Protein AF-A0A9W4I1F6-F1 (afdb_monomer_lite)

Organism: Penicillium olsonii (NCBI:txid99116)

Sequence (247 aa):
MKERRLLGFRAVFPTPSFPYSTTTHSAFRRILPIKRDMAHLRSPSKPRVFPSSGWDIIDPCIPIEEESIPTYRPEKFCPVYIGEVFNHRYQVLGKLGYGSTATVWLGRDLFDYTCLVHPPLGISLDQLTQLLPGGVMSSAMVRTTIRNVLAALDFLHTEAHVIRTDLQPNNILLGIKDNSVLSKFEQAEVDMPVPRKTLENRTTYFSRPLSVSYGTPVLCDLGEARLGTNNQKGDIMPDIYRAPEVI

Radius of gyration: 20.55 Å; chains: 1; bounding box: 45×58×56 Å

Foldseek 3Di:
DDDFAKFKAWFWDPDPDDPPDPDDDPDPPDDPPPPDPPPPFDDFADQDDADPDFAAADDPVDQDALSPPPQDDVVGEDFDDQQDDPPVFWHFQFWAHDDPRTTMTITTGRGPDDDPTHRDFAAFQQVVLVVDDVSDDDPVLVVLQVVQVVVVQCCCVPPVQKDDQEDDRRQWTAHAPDCVQVVVSSVCCRVHNFYWYDDPVHIGGDRDHGDDHRHRIDGHDCVVMDHNDPDDDDDTYDPVGDDPVND

InterPro domains:
  IPR000719 Protein kinase domain [PS50011] (1-247)
  IPR011009 Protein kinase-like domain superfamily [SSF56112] (79-247)

Secondary structure (DSSP, 8-state):
-----EEEEEE----S---------------------GGG-PPPPPPPPPPSS-SPBPPTTS--GGGGSTT--GGGS----TT-EETTTEEEEEEEEE-SS-EEEEEEESS----S-BPPEEEEHHHHHHHSGGG---HHHHHHHHHHHHHHHHHHHHTS-EE-----GGGEEEEPS-THHHHHHHHHHHHSPPPEEE-SS-EEEPPPPPPP----EEE--GGG-EE--TT--S--S-GGG--GGG-

Structure (mmCIF, N/CA/C/O backbone):
data_AF-A0A9W4I1F6-F1
#
_entry.id   AF-A0A9W4I1F6-F1
#
loop_
_atom_site.group_PDB
_atom_site.id
_atom_site.type_symbol
_atom_site.label_atom_id
_atom_site.label_alt_id
_atom_site.label_comp_id
_atom_site.label_asym_id
_atom_site.label_entity_id
_atom_site.label_seq_id
_atom_site.pdbx_PDB_ins_code
_atom_site.Cartn_x
_atom_site.Cartn_y
_atom_site.Cartn_z
_atom_site.occupancy
_atom_site.B_iso_or_equiv
_atom_site.auth_seq_id
_atom_site.auth_comp_id
_atom_site.auth_asym_id
_atom_site.auth_atom_id
_atom_site.pdbx_PDB_model_num
ATOM 1 N N . MET A 1 1 ? 13.378 0.746 24.957 1.00 26.45 1 MET A N 1
ATOM 2 C CA . MET A 1 1 ? 12.138 0.464 24.195 1.00 26.45 1 MET A CA 1
ATOM 3 C C . MET A 1 1 ? 12.380 -0.779 23.353 1.00 26.45 1 MET A C 1
ATOM 5 O O . MET A 1 1 ? 13.383 -0.813 22.660 1.00 26.45 1 MET A O 1
ATOM 9 N N . LYS A 1 2 ? 11.568 -1.833 23.498 1.00 27.56 2 LYS A N 1
ATOM 10 C CA . LYS A 1 2 ? 11.796 -3.131 22.833 1.00 27.56 2 LYS A CA 1
ATOM 11 C C . LYS A 1 2 ? 11.178 -3.115 21.430 1.00 27.56 2 LYS A C 1
ATOM 13 O O . LYS A 1 2 ? 9.986 -2.854 21.305 1.00 27.56 2 LYS A O 1
ATOM 18 N N . GLU A 1 3 ? 12.001 -3.388 20.423 1.00 29.59 3 GLU A N 1
ATOM 19 C CA . GLU A 1 3 ? 11.657 -3.458 18.999 1.00 29.59 3 GLU A CA 1
ATOM 20 C C . GLU A 1 3 ? 10.577 -4.530 18.749 1.00 29.59 3 GLU A C 1
ATOM 22 O O . GLU A 1 3 ? 10.738 -5.682 19.160 1.00 29.59 3 GLU A O 1
ATOM 27 N N . ARG A 1 4 ? 9.442 -4.125 18.160 1.00 40.19 4 ARG A N 1
ATOM 28 C CA . ARG A 1 4 ? 8.308 -4.982 17.767 1.00 40.19 4 ARG A CA 1
ATOM 29 C C . ARG A 1 4 ? 8.303 -5.072 16.242 1.00 40.19 4 ARG A C 1
ATOM 31 O O . ARG A 1 4 ? 8.337 -4.032 15.589 1.00 40.19 4 ARG A O 1
ATOM 38 N N . ARG A 1 5 ? 8.264 -6.279 15.673 1.00 43.53 5 ARG A N 1
ATOM 39 C CA . ARG A 1 5 ? 8.237 -6.465 14.214 1.00 43.53 5 ARG A CA 1
ATOM 40 C C . ARG A 1 5 ? 6.819 -6.284 13.668 1.00 43.53 5 ARG A C 1
ATOM 42 O O . ARG A 1 5 ? 5.898 -7.014 14.032 1.00 43.53 5 ARG A O 1
ATOM 49 N N . LEU A 1 6 ? 6.666 -5.292 12.798 1.00 47.00 6 LEU A N 1
ATOM 50 C CA . LEU A 1 6 ? 5.466 -5.032 12.005 1.00 47.00 6 LEU A CA 1
ATOM 51 C C . LEU A 1 6 ? 5.753 -5.448 10.555 1.00 47.00 6 LEU A C 1
ATOM 53 O O . LEU A 1 6 ? 6.886 -5.315 10.091 1.00 47.00 6 LEU A O 1
ATOM 57 N N . LEU A 1 7 ? 4.759 -6.009 9.869 1.00 49.12 7 LEU A N 1
ATOM 58 C CA . LEU A 1 7 ? 4.903 -6.673 8.571 1.00 49.12 7 LEU A CA 1
ATOM 59 C C . LEU A 1 7 ? 3.814 -6.192 7.601 1.00 49.12 7 LEU A C 1
ATOM 61 O O . LEU A 1 7 ? 2.677 -5.988 8.021 1.00 49.12 7 LEU A O 1
ATOM 65 N N . GLY A 1 8 ? 4.136 -6.024 6.316 1.00 45.41 8 GLY A N 1
ATOM 66 C CA . GLY A 1 8 ? 3.149 -5.688 5.283 1.00 45.41 8 GLY A CA 1
ATOM 67 C C . GLY A 1 8 ? 2.680 -6.941 4.547 1.00 45.41 8 GLY A C 1
ATOM 68 O O . GLY A 1 8 ? 3.501 -7.618 3.930 1.00 45.41 8 GLY A O 1
ATOM 69 N N . PHE A 1 9 ? 1.386 -7.266 4.583 1.00 48.81 9 PHE A N 1
ATOM 70 C CA . PHE A 1 9 ? 0.847 -8.431 3.871 1.00 48.81 9 PHE A CA 1
ATOM 71 C C . PHE A 1 9 ? -0.181 -8.034 2.809 1.00 48.81 9 PHE A C 1
ATOM 73 O O . PHE A 1 9 ? -0.947 -7.082 2.963 1.00 48.81 9 PHE A O 1
ATOM 80 N N . ARG A 1 10 ? -0.183 -8.791 1.709 1.00 46.91 10 ARG A N 1
ATOM 81 C CA . ARG A 1 10 ? -1.167 -8.689 0.629 1.00 46.91 10 ARG A CA 1
ATOM 82 C C . ARG A 1 10 ? -2.309 -9.649 0.950 1.00 46.91 10 ARG A C 1
ATOM 84 O O . ARG A 1 10 ? -2.074 -10.849 1.069 1.00 46.91 10 ARG A O 1
ATOM 91 N N . ALA A 1 11 ? -3.524 -9.135 1.108 1.00 39.75 11 ALA A N 1
ATOM 92 C CA . ALA A 1 11 ? -4.701 -9.979 1.290 1.00 39.75 11 ALA A CA 1
ATOM 93 C C . ALA A 1 11 ? -5.238 -10.380 -0.092 1.00 39.75 11 ALA A C 1
ATOM 95 O O . ALA A 1 11 ? -5.703 -9.527 -0.847 1.00 39.75 11 ALA A O 1
ATOM 96 N N . VAL A 1 12 ? -5.134 -11.666 -0.433 1.00 33.09 12 VAL A N 1
ATOM 97 C CA . VAL A 1 12 ? -5.610 -12.249 -1.700 1.00 33.09 12 VAL A CA 1
ATOM 98 C C . VAL A 1 12 ? -6.580 -13.383 -1.367 1.00 33.09 12 VAL A C 1
ATOM 100 O O . VAL A 1 12 ? -6.395 -14.062 -0.357 1.00 33.09 12 VAL A O 1
ATOM 103 N N . PHE A 1 13 ? -7.609 -13.601 -2.188 1.00 23.91 13 PHE A N 1
ATOM 104 C CA . PHE A 1 13 ? -8.457 -14.789 -2.057 1.00 23.91 13 PHE A CA 1
ATOM 105 C C . PHE A 1 13 ? -7.613 -16.066 -2.242 1.00 23.91 13 PHE A C 1
ATOM 107 O O . PHE A 1 13 ? -6.808 -16.113 -3.178 1.00 23.91 13 PHE A O 1
ATOM 114 N N . PRO A 1 14 ? -7.790 -17.123 -1.425 1.00 25.42 14 PRO A N 1
ATOM 115 C CA . PRO A 1 14 ? -7.276 -18.439 -1.782 1.00 25.42 14 PRO A CA 1
ATOM 116 C C . PRO A 1 14 ? -7.994 -18.892 -3.059 1.00 25.42 14 PRO A C 1
ATOM 118 O O . PRO A 1 14 ? -9.213 -19.056 -3.072 1.00 25.42 14 PRO A O 1
ATOM 121 N N . THR A 1 15 ? -7.261 -19.040 -4.161 1.00 24.98 15 THR A N 1
ATOM 122 C CA . THR A 1 15 ? -7.833 -19.516 -5.424 1.00 24.98 15 THR A CA 1
ATOM 123 C C . THR A 1 15 ? -8.267 -20.981 -5.281 1.00 24.98 15 THR A C 1
ATOM 125 O O . THR A 1 15 ? -7.456 -21.826 -4.895 1.00 24.98 15 THR A O 1
ATOM 128 N N . PRO A 1 16 ? -9.521 -21.342 -5.611 1.00 28.95 16 PRO A N 1
ATOM 129 C CA . PRO A 1 16 ? -9.958 -22.729 -5.602 1.00 28.95 16 PRO A CA 1
ATOM 130 C C . PRO A 1 16 ? -9.682 -23.376 -6.965 1.00 28.95 16 PRO A C 1
ATOM 132 O O . PRO A 1 16 ? -10.617 -23.608 -7.714 1.00 28.95 16 PRO A O 1
ATOM 135 N N . SER A 1 17 ? -8.412 -23.641 -7.303 1.00 28.36 17 SER A N 1
ATOM 136 C CA . SER A 1 17 ? -8.016 -24.651 -8.311 1.00 28.36 17 SER A CA 1
ATOM 137 C C . SER A 1 17 ? -6.514 -24.606 -8.619 1.00 28.36 17 SER A C 1
ATOM 139 O O . SER A 1 17 ? -6.078 -23.956 -9.566 1.00 28.36 17 SER A O 1
ATOM 141 N N . PHE A 1 18 ? -5.731 -25.390 -7.885 1.00 23.52 18 PHE A N 1
ATOM 142 C CA . PHE A 1 18 ? -4.716 -26.230 -8.515 1.00 23.52 18 PHE A CA 1
ATOM 143 C C . PHE A 1 18 ? -5.009 -27.661 -8.061 1.00 23.52 18 PHE A C 1
ATOM 145 O O . PHE A 1 18 ? -5.003 -27.915 -6.853 1.00 23.52 18 PHE A O 1
ATOM 152 N N . PRO A 1 19 ? -5.331 -28.599 -8.969 1.00 24.36 19 PRO A N 1
ATOM 153 C CA . PRO A 1 19 ? -5.408 -29.995 -8.585 1.00 24.36 19 PRO A CA 1
ATOM 154 C C . PRO A 1 19 ? -4.020 -30.412 -8.097 1.00 24.36 19 PRO A C 1
ATOM 156 O O . PRO A 1 19 ? -3.021 -30.227 -8.794 1.00 24.36 19 PRO A O 1
ATOM 159 N N . TYR A 1 20 ? -3.962 -30.960 -6.885 1.00 24.72 20 TYR A N 1
ATOM 160 C CA . TYR A 1 20 ? -2.814 -31.714 -6.404 1.00 24.72 20 TYR A CA 1
ATOM 161 C C . TYR A 1 20 ? -2.587 -32.892 -7.361 1.00 24.72 20 TYR A C 1
ATOM 163 O O . TYR A 1 20 ? -3.128 -33.977 -7.165 1.00 24.72 20 TYR A O 1
ATOM 171 N N . SER A 1 21 ? -1.804 -32.680 -8.420 1.00 23.61 21 SER A N 1
ATOM 172 C CA . SER A 1 21 ? -1.260 -33.777 -9.208 1.00 23.61 21 SER A CA 1
ATOM 173 C C . SER A 1 21 ? -0.100 -34.364 -8.424 1.00 23.61 21 SER A C 1
ATOM 175 O O . SER A 1 21 ? 0.961 -33.759 -8.260 1.00 23.61 21 SER A O 1
ATOM 177 N N . THR A 1 22 ? -0.340 -35.556 -7.901 1.00 29.62 22 THR A N 1
ATOM 178 C CA . THR A 1 22 ? 0.640 -36.449 -7.299 1.00 29.62 22 THR A CA 1
ATOM 179 C C . THR A 1 22 ? 1.602 -36.928 -8.385 1.00 29.62 22 THR A C 1
ATOM 181 O O . THR A 1 22 ? 1.431 -37.998 -8.953 1.00 29.62 22 THR A O 1
ATOM 184 N N . THR A 1 23 ? 2.648 -36.149 -8.660 1.00 25.81 23 THR A N 1
ATOM 185 C CA . THR A 1 23 ? 3.826 -36.671 -9.360 1.00 25.81 23 THR A CA 1
ATOM 186 C C . THR A 1 23 ? 5.077 -36.257 -8.606 1.00 25.81 23 THR A C 1
ATOM 188 O O . THR A 1 23 ? 5.574 -35.137 -8.680 1.00 25.81 23 THR A O 1
ATOM 191 N N . THR A 1 24 ? 5.555 -37.207 -7.815 1.00 35.44 24 THR A N 1
ATOM 192 C CA . THR A 1 24 ? 6.844 -37.233 -7.137 1.00 35.44 24 THR A CA 1
ATOM 193 C C . THR A 1 24 ? 7.995 -36.952 -8.105 1.00 35.44 24 THR A C 1
ATOM 195 O O . THR A 1 24 ? 8.380 -37.833 -8.865 1.00 35.44 24 THR A O 1
ATOM 198 N N . HIS A 1 25 ? 8.616 -35.775 -8.000 1.00 26.98 25 HIS A N 1
ATOM 199 C CA . HIS A 1 25 ? 10.025 -35.595 -8.349 1.00 26.98 25 HIS A CA 1
ATOM 200 C C . HIS A 1 25 ? 10.834 -35.213 -7.102 1.00 26.98 25 HIS A C 1
ATOM 202 O O . HIS A 1 25 ? 10.859 -34.091 -6.607 1.00 26.98 25 HIS A O 1
ATOM 208 N N . SER A 1 26 ? 11.457 -36.264 -6.580 1.00 34.22 26 SER A N 1
ATOM 209 C CA . SER A 1 26 ? 12.589 -36.352 -5.663 1.00 34.22 26 SER A CA 1
ATOM 210 C C . SER A 1 26 ? 13.649 -35.235 -5.799 1.00 34.22 26 SER A C 1
ATOM 212 O O . SER A 1 26 ? 14.674 -35.437 -6.448 1.00 34.22 26 SER A O 1
ATOM 214 N N . ALA A 1 27 ? 13.473 -34.098 -5.113 1.00 26.77 27 ALA A N 1
ATOM 215 C CA . ALA A 1 27 ? 14.585 -33.166 -4.842 1.00 26.77 27 ALA A CA 1
ATOM 216 C C . ALA A 1 27 ? 14.484 -32.348 -3.531 1.00 26.77 27 ALA A C 1
ATOM 218 O O . ALA A 1 27 ? 15.319 -31.486 -3.289 1.00 26.77 27 ALA A O 1
ATOM 219 N N . PHE A 1 28 ? 13.527 -32.630 -2.636 1.00 26.05 28 PHE A N 1
ATOM 220 C CA . PHE A 1 28 ? 13.394 -31.932 -1.340 1.00 26.05 28 PHE A CA 1
ATOM 221 C C . PHE A 1 28 ? 13.424 -32.891 -0.139 1.00 26.05 28 PHE A C 1
ATOM 223 O O . PHE A 1 28 ? 12.590 -32.847 0.763 1.00 26.05 28 PHE A O 1
ATOM 230 N N . ARG A 1 29 ? 14.418 -33.784 -0.098 1.00 29.30 29 ARG A N 1
ATOM 231 C CA . ARG A 1 29 ? 14.744 -34.557 1.111 1.00 29.30 29 ARG A CA 1
ATOM 232 C C . ARG A 1 29 ? 16.213 -34.389 1.475 1.00 29.30 29 ARG A C 1
ATOM 234 O O . ARG A 1 29 ? 17.042 -35.200 1.086 1.00 29.30 29 ARG A O 1
ATOM 241 N N . ARG A 1 30 ? 16.491 -33.341 2.257 1.00 30.31 30 ARG A N 1
ATOM 242 C CA . ARG A 1 30 ? 17.414 -33.299 3.412 1.00 30.31 30 ARG A CA 1
ATOM 243 C C . ARG A 1 30 ? 17.651 -31.841 3.806 1.00 30.31 30 ARG A C 1
ATOM 245 O O . ARG A 1 30 ? 18.674 -31.252 3.488 1.00 30.31 30 ARG A O 1
ATOM 252 N N . ILE A 1 31 ? 16.7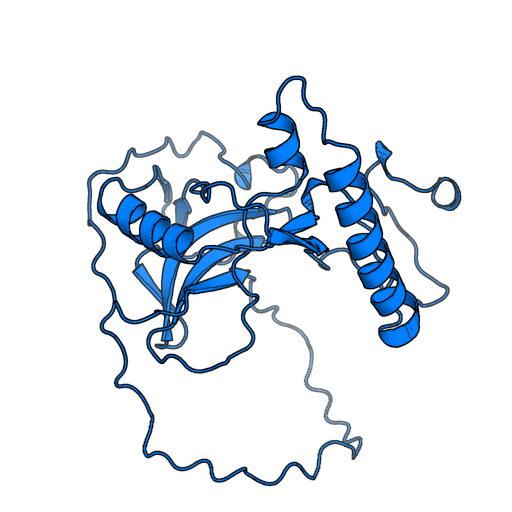17 -31.278 4.561 1.00 30.64 31 ILE A N 1
ATOM 253 C CA . ILE A 1 31 ? 17.076 -30.261 5.548 1.00 30.64 31 ILE A CA 1
ATOM 254 C C . ILE A 1 31 ? 16.705 -30.891 6.883 1.00 30.64 31 ILE A C 1
ATOM 256 O O . ILE A 1 31 ? 15.533 -31.126 7.171 1.00 30.64 31 ILE A O 1
ATOM 260 N N . LEU A 1 32 ? 17.733 -31.305 7.622 1.00 26.56 32 LEU A N 1
ATOM 261 C CA . LEU A 1 32 ? 17.608 -31.832 8.977 1.00 26.56 32 LEU A CA 1
ATOM 262 C C . LEU A 1 32 ? 16.782 -30.852 9.827 1.00 26.56 32 LEU A C 1
ATOM 264 O O . LEU A 1 32 ? 16.916 -29.639 9.635 1.00 26.56 32 LEU A O 1
ATOM 268 N N . PRO A 1 33 ? 15.961 -31.328 10.781 1.00 28.64 33 PRO A N 1
ATOM 269 C CA . PRO A 1 33 ? 15.327 -30.431 11.729 1.00 28.64 33 PRO A CA 1
ATOM 270 C C . PRO A 1 33 ? 16.449 -29.764 12.519 1.00 28.64 33 PRO A C 1
ATOM 272 O O . PRO A 1 33 ? 17.133 -30.412 13.314 1.00 28.64 33 PRO A O 1
ATOM 275 N N . ILE A 1 34 ? 16.677 -28.473 12.280 1.00 31.22 34 ILE A N 1
ATOM 276 C CA . ILE A 1 34 ? 17.522 -27.688 13.168 1.00 31.22 34 ILE A CA 1
ATOM 277 C C . ILE A 1 34 ? 16.762 -27.658 14.496 1.00 31.22 34 ILE A C 1
ATOM 279 O O . ILE A 1 34 ? 15.808 -26.896 14.650 1.00 31.22 34 ILE A O 1
ATOM 283 N N . LYS A 1 35 ? 17.155 -28.517 15.446 1.00 32.97 35 LYS A N 1
ATOM 284 C CA . LYS A 1 35 ? 16.828 -28.353 16.864 1.00 32.97 35 LYS A CA 1
ATOM 285 C C . LYS A 1 35 ? 17.436 -27.017 17.294 1.00 32.97 35 LYS A C 1
ATOM 287 O O . LYS A 1 35 ? 18.592 -26.960 17.693 1.00 32.97 35 LYS A O 1
ATOM 292 N N . ARG A 1 36 ? 16.695 -25.924 17.121 1.00 42.97 36 ARG A N 1
ATOM 293 C CA . ARG A 1 36 ? 17.017 -24.645 17.751 1.00 42.97 36 ARG A CA 1
ATOM 294 C C . ARG A 1 36 ? 16.474 -24.703 19.167 1.00 42.97 36 ARG A C 1
ATOM 296 O O . ARG A 1 36 ? 15.288 -24.965 19.356 1.00 42.97 36 ARG A O 1
ATOM 303 N N . ASP A 1 37 ? 17.367 -24.498 20.127 1.00 36.91 37 ASP A N 1
ATOM 304 C CA . ASP A 1 37 ? 17.049 -24.364 21.543 1.00 36.91 37 ASP A CA 1
ATOM 305 C C . ASP A 1 37 ? 15.829 -23.458 21.746 1.00 36.91 37 ASP A C 1
ATOM 307 O O . ASP A 1 37 ? 15.816 -22.291 21.350 1.00 36.91 37 ASP A O 1
ATOM 311 N N . MET A 1 38 ? 14.794 -24.004 22.385 1.00 44.59 38 MET A N 1
ATOM 312 C CA . MET A 1 38 ? 13.529 -23.318 22.677 1.00 44.59 38 MET A CA 1
ATOM 313 C C . MET A 1 38 ? 13.646 -22.292 23.823 1.00 44.59 38 MET A C 1
ATOM 315 O O . MET A 1 38 ? 12.642 -21.751 24.276 1.00 44.59 38 MET A O 1
ATOM 319 N N . ALA A 1 39 ? 14.862 -21.988 24.286 1.00 42.94 39 ALA A N 1
ATOM 320 C CA . ALA A 1 39 ? 15.127 -21.165 25.468 1.00 42.94 39 ALA A CA 1
ATOM 321 C C . ALA A 1 39 ? 14.955 -19.643 25.256 1.00 42.94 39 ALA A C 1
ATOM 323 O O . ALA A 1 39 ? 15.040 -18.876 26.213 1.00 42.94 39 ALA A O 1
ATOM 324 N N . HIS A 1 40 ? 14.692 -19.183 24.026 1.00 48.81 40 HIS A N 1
ATOM 325 C CA . HIS A 1 40 ? 14.566 -17.752 23.699 1.00 48.81 40 HIS A CA 1
ATOM 326 C C . HIS A 1 40 ? 13.242 -17.357 23.032 1.00 48.81 40 HIS A C 1
ATOM 328 O O . HIS A 1 40 ? 13.133 -16.259 22.482 1.00 48.81 40 HIS A O 1
ATOM 334 N N . LEU A 1 41 ? 12.219 -18.215 23.089 1.00 51.12 41 LEU A N 1
ATOM 335 C CA . LEU A 1 41 ? 10.890 -17.862 22.594 1.00 51.12 41 LEU A CA 1
ATOM 336 C C . LEU A 1 41 ? 10.297 -16.756 23.473 1.00 51.12 41 LEU A C 1
ATOM 338 O O . LEU A 1 41 ? 9.902 -16.993 24.614 1.00 51.12 41 LEU A O 1
ATOM 342 N N . ARG A 1 42 ? 10.269 -15.522 22.958 1.00 58.31 42 ARG A N 1
ATOM 343 C CA . ARG A 1 42 ? 9.561 -14.421 23.617 1.00 58.31 42 ARG A CA 1
ATOM 344 C C . ARG A 1 42 ? 8.091 -14.800 23.748 1.00 58.31 42 ARG A C 1
ATOM 346 O O . ARG A 1 42 ? 7.491 -15.310 22.806 1.00 58.31 42 ARG A O 1
ATOM 353 N N . SER A 1 43 ? 7.515 -14.537 24.918 1.00 64.88 43 SER A N 1
ATOM 354 C CA . SER A 1 43 ? 6.090 -14.759 25.140 1.00 64.88 43 SER A CA 1
ATOM 355 C C . SER A 1 43 ? 5.271 -13.958 24.120 1.00 64.88 43 SER A C 1
ATOM 357 O O . SER A 1 43 ? 5.624 -12.801 23.857 1.00 64.88 43 SER A O 1
ATOM 359 N N . PRO A 1 44 ? 4.183 -14.529 23.575 1.00 72.56 44 PRO A N 1
ATOM 360 C CA . PRO A 1 44 ? 3.365 -13.849 22.583 1.00 72.56 44 PRO A CA 1
ATOM 361 C C . PRO A 1 44 ? 2.850 -12.516 23.124 1.00 72.56 44 PRO A C 1
ATOM 363 O O . PRO A 1 44 ? 2.387 -12.426 24.267 1.00 72.56 44 PRO A O 1
ATOM 366 N N . SER A 1 45 ? 2.943 -11.457 22.324 1.00 77.50 45 SER A N 1
ATOM 367 C CA . SER A 1 45 ? 2.425 -10.152 22.718 1.00 77.50 45 SER A CA 1
ATOM 368 C C . SER A 1 45 ? 0.896 -10.165 22.679 1.00 77.50 45 SER A C 1
ATOM 370 O O . SER A 1 45 ? 0.302 -10.752 21.778 1.00 77.50 45 SER A O 1
ATOM 372 N N . LYS A 1 46 ? 0.247 -9.512 23.651 1.00 85.56 46 LYS A N 1
ATOM 373 C CA . LYS A 1 46 ? -1.215 -9.377 23.642 1.00 85.56 46 LYS A CA 1
ATOM 374 C C . LYS A 1 46 ? -1.667 -8.545 22.429 1.00 85.56 46 LYS A C 1
ATOM 376 O O . LYS A 1 46 ? -1.007 -7.534 22.145 1.00 85.56 46 LYS A O 1
ATOM 381 N N . PRO A 1 47 ? -2.782 -8.921 21.769 1.00 87.56 47 PRO A N 1
ATOM 382 C CA . PRO A 1 47 ? -3.402 -8.097 20.742 1.00 87.56 47 PRO A CA 1
ATOM 383 C C . PRO A 1 47 ? -3.695 -6.684 21.255 1.00 87.56 47 PRO A C 1
ATOM 385 O O . PRO A 1 47 ? -4.061 -6.479 22.415 1.00 87.56 47 PRO A O 1
ATOM 388 N N . ARG A 1 48 ? -3.511 -5.701 20.380 1.00 87.12 48 ARG A N 1
ATOM 389 C CA . ARG A 1 48 ? -3.894 -4.310 20.591 1.00 87.12 48 ARG A CA 1
ATOM 390 C C . ARG A 1 48 ? -5.417 -4.192 20.598 1.00 87.12 48 ARG A C 1
ATOM 392 O O . ARG A 1 48 ? -6.092 -4.843 19.808 1.00 87.12 48 ARG A O 1
ATOM 399 N N . VAL A 1 49 ? -5.944 -3.344 21.471 1.00 92.56 49 VAL A N 1
ATOM 400 C CA . VAL A 1 49 ? -7.361 -2.971 21.461 1.00 92.56 49 VAL A CA 1
ATOM 401 C C . VAL A 1 49 ? -7.500 -1.699 20.634 1.00 92.56 49 VAL A C 1
ATOM 403 O O . VAL A 1 49 ? -6.783 -0.729 20.886 1.00 92.56 49 VAL A O 1
ATOM 406 N N . PHE A 1 50 ? -8.388 -1.731 19.645 1.00 91.44 50 PHE A N 1
ATOM 407 C CA . PHE A 1 50 ? -8.748 -0.578 18.824 1.00 91.44 50 PHE A CA 1
ATOM 408 C C . PHE A 1 50 ? -10.078 0.014 19.301 1.00 91.44 50 PHE A C 1
ATOM 410 O O . PHE A 1 50 ? -10.878 -0.713 19.900 1.00 91.44 50 PHE A O 1
ATOM 417 N N . PRO A 1 51 ? -10.334 1.310 19.049 1.00 91.94 51 PRO A N 1
ATOM 418 C CA . PRO A 1 51 ? -11.635 1.905 19.318 1.00 91.94 51 PRO A CA 1
ATOM 419 C C . PRO A 1 51 ? -12.753 1.155 18.588 1.00 91.94 51 PRO A C 1
ATOM 421 O O . PRO A 1 51 ? -12.571 0.694 17.461 1.00 91.94 51 PRO A O 1
ATOM 424 N N . SER A 1 52 ? -13.924 1.066 19.216 1.00 90.25 52 SER A N 1
ATOM 425 C CA . SER A 1 52 ? -15.143 0.510 18.613 1.00 90.25 52 SER A CA 1
ATOM 426 C C . SER A 1 52 ? -16.058 1.580 18.001 1.00 90.25 52 SER A C 1
ATOM 428 O O . SER A 1 52 ? -17.139 1.251 17.523 1.00 90.25 52 SER A O 1
ATOM 430 N N . SER A 1 53 ? -15.652 2.851 18.040 1.00 91.06 53 SER A N 1
ATOM 431 C CA . SER A 1 53 ? -16.355 4.002 17.461 1.00 91.06 53 SER A CA 1
ATOM 432 C C . SER A 1 53 ? -15.375 5.162 17.228 1.00 91.06 53 SER A C 1
ATOM 434 O O . SER A 1 53 ? -14.212 5.068 17.621 1.00 91.06 53 SER A O 1
ATOM 436 N N . GLY A 1 54 ? -15.848 6.274 16.651 1.00 91.31 54 GLY A N 1
ATOM 437 C CA . GLY A 1 54 ? -15.051 7.501 16.482 1.00 91.31 54 GLY A CA 1
ATOM 438 C C . GLY A 1 54 ? -14.379 7.654 15.115 1.00 91.31 54 GLY A C 1
ATOM 439 O O . GLY A 1 54 ? -13.407 8.389 15.001 1.00 91.31 54 GLY A O 1
ATOM 440 N N . TRP A 1 55 ? -14.880 6.954 14.097 1.00 94.12 55 TRP A N 1
ATOM 441 C CA . TRP A 1 55 ? -14.526 7.162 12.691 1.00 94.12 55 TRP A CA 1
ATOM 442 C C . TRP A 1 55 ? -15.681 7.810 11.938 1.00 94.12 55 TRP A C 1
ATOM 444 O O . TRP A 1 55 ? -16.850 7.615 12.283 1.00 94.12 55 TRP A O 1
ATOM 454 N N . ASP A 1 56 ? -15.347 8.483 10.843 1.00 94.62 56 ASP A N 1
ATOM 455 C CA . ASP A 1 56 ? -16.338 8.952 9.885 1.00 94.62 56 ASP A CA 1
ATOM 456 C C . ASP A 1 56 ? -16.884 7.777 9.059 1.00 94.62 56 ASP A C 1
ATOM 458 O O . ASP A 1 56 ? -16.133 6.925 8.562 1.00 94.62 56 ASP A O 1
ATOM 462 N N . ILE A 1 57 ? -18.210 7.722 8.924 1.00 94.69 57 ILE A N 1
ATOM 463 C CA . ILE A 1 57 ? -18.908 6.736 8.093 1.00 94.69 57 ILE A CA 1
ATOM 464 C C . ILE A 1 57 ? -19.086 7.327 6.698 1.00 94.69 57 ILE A C 1
ATOM 466 O O . ILE A 1 57 ? -19.642 8.411 6.536 1.00 94.69 57 ILE A O 1
ATOM 470 N N . ILE A 1 58 ? -18.626 6.591 5.693 1.00 95.00 58 ILE A N 1
ATOM 471 C CA . ILE A 1 58 ? -18.725 6.990 4.289 1.00 95.00 58 ILE A CA 1
ATOM 472 C C . ILE A 1 58 ? -20.029 6.450 3.707 1.00 95.00 58 ILE A C 1
ATOM 474 O O . ILE A 1 58 ? -20.385 5.297 3.957 1.00 95.00 58 ILE A O 1
ATOM 478 N N . ASP A 1 59 ? -20.703 7.261 2.891 1.00 93.25 59 ASP A N 1
ATOM 479 C CA . ASP A 1 59 ? -21.882 6.837 2.135 1.00 93.25 59 ASP A CA 1
ATOM 480 C C . ASP A 1 59 ? -21.555 5.601 1.262 1.00 93.25 59 ASP A C 1
ATOM 482 O O . ASP A 1 59 ? -20.624 5.651 0.446 1.00 93.25 59 ASP A O 1
ATOM 486 N N . PRO A 1 60 ? -22.309 4.490 1.394 1.00 91.50 60 PRO A N 1
ATOM 487 C CA . PRO A 1 60 ? -22.160 3.297 0.563 1.00 91.50 60 PRO A CA 1
ATOM 488 C C . PRO A 1 60 ? -22.146 3.548 -0.953 1.00 91.50 60 PRO A C 1
ATOM 490 O O . PRO A 1 60 ? -21.518 2.770 -1.677 1.00 91.50 60 PRO A O 1
ATOM 493 N N . CYS A 1 61 ? -22.779 4.620 -1.437 1.00 90.25 61 CYS A N 1
ATOM 494 C CA . CYS A 1 61 ? -22.861 4.958 -2.860 1.00 90.25 61 CYS A CA 1
ATOM 495 C C . CYS A 1 61 ? -21.573 5.577 -3.425 1.00 90.25 61 CYS A C 1
ATOM 497 O O . CYS A 1 61 ? -21.392 5.594 -4.641 1.00 90.25 61 CYS A O 1
ATOM 499 N N . ILE A 1 62 ? -20.679 6.094 -2.575 1.00 92.25 62 ILE A N 1
ATOM 500 C CA . ILE A 1 62 ? -19.458 6.778 -3.019 1.00 92.25 62 ILE A CA 1
ATOM 501 C C . ILE A 1 62 ? -18.345 5.740 -3.200 1.00 92.25 62 ILE A C 1
ATOM 503 O O . ILE A 1 62 ? -17.939 5.140 -2.202 1.00 92.25 62 ILE A O 1
ATOM 507 N N . PRO A 1 63 ? -17.834 5.490 -4.421 1.00 91.44 63 PRO A N 1
ATOM 508 C CA . PRO A 1 63 ? -16.690 4.603 -4.602 1.00 91.44 63 PRO A CA 1
ATOM 509 C C . PRO A 1 63 ? -15.446 5.225 -3.964 1.00 91.44 63 PRO A C 1
ATOM 511 O O . PRO A 1 63 ? -15.149 6.402 -4.177 1.00 91.44 63 PRO A O 1
ATOM 514 N N . ILE A 1 64 ? -14.711 4.427 -3.193 1.00 92.94 64 ILE A N 1
ATOM 515 C CA . ILE A 1 64 ? -13.442 4.838 -2.583 1.00 92.94 64 ILE A CA 1
ATOM 516 C C . ILE A 1 64 ? -12.304 3.935 -3.042 1.00 92.94 64 ILE A C 1
ATOM 518 O O . ILE A 1 64 ? -12.479 2.727 -3.169 1.00 92.94 64 ILE A O 1
ATOM 522 N N . GLU A 1 65 ? -11.124 4.518 -3.247 1.00 91.88 65 GLU A N 1
ATOM 523 C CA . GLU A 1 65 ? -9.874 3.782 -3.467 1.00 91.88 65 GLU A CA 1
ATOM 524 C C . GLU A 1 65 ? -9.994 2.672 -4.535 1.00 91.88 65 GLU A C 1
ATOM 526 O O . GLU A 1 65 ? -10.241 2.976 -5.704 1.00 91.88 65 GLU A O 1
ATOM 531 N N . GLU A 1 66 ? -9.849 1.397 -4.170 1.00 88.69 66 GLU A N 1
ATOM 532 C CA . GLU A 1 66 ? -9.946 0.255 -5.082 1.00 88.69 66 GLU A CA 1
ATOM 533 C C . GLU A 1 66 ? -11.292 0.166 -5.794 1.00 88.69 66 GLU A C 1
ATOM 535 O O . GLU A 1 66 ? -11.336 -0.317 -6.921 1.00 88.69 66 GLU A O 1
ATOM 540 N N . GLU A 1 67 ? -12.370 0.672 -5.192 1.00 89.94 67 GLU A N 1
ATOM 541 C CA . GLU A 1 67 ? -13.709 0.672 -5.790 1.00 89.94 67 GLU A CA 1
ATOM 542 C C . GLU A 1 67 ? -13.803 1.619 -6.998 1.00 89.94 67 GLU A C 1
ATOM 544 O O . GLU A 1 67 ? -14.713 1.484 -7.812 1.00 89.94 67 GLU A O 1
ATOM 549 N N . SER A 1 68 ? -12.862 2.562 -7.141 1.00 90.38 68 SER A N 1
ATOM 550 C CA . SER A 1 68 ? -12.772 3.450 -8.310 1.00 90.38 68 SER A CA 1
ATOM 551 C C . SER A 1 68 ? -12.084 2.803 -9.519 1.00 90.38 68 SER A C 1
ATOM 553 O O . SER A 1 68 ? -12.123 3.355 -10.621 1.00 90.38 68 SER A O 1
ATOM 555 N N . ILE A 1 69 ? -11.461 1.631 -9.342 1.00 84.50 69 ILE A N 1
ATOM 556 C CA . ILE A 1 69 ? -10.776 0.921 -10.424 1.00 84.50 69 ILE A CA 1
ATOM 557 C C . ILE A 1 69 ? -11.839 0.291 -11.341 1.00 84.50 69 ILE A C 1
ATOM 559 O O . ILE A 1 69 ? -12.641 -0.510 -10.862 1.00 84.50 69 ILE A O 1
ATOM 563 N N . PRO A 1 70 ? -11.836 0.551 -12.665 1.00 84.44 70 PRO A N 1
ATOM 564 C CA . PRO A 1 70 ? -12.880 0.055 -13.573 1.00 84.44 70 PRO A CA 1
ATOM 565 C C . PRO A 1 70 ? -13.078 -1.469 -13.568 1.00 84.44 70 PRO A C 1
ATOM 567 O O . PRO A 1 70 ? -14.161 -1.967 -13.862 1.00 84.44 70 PRO A O 1
ATOM 570 N N . THR A 1 71 ? -12.028 -2.226 -13.249 1.00 81.12 71 THR A N 1
ATOM 571 C CA . THR A 1 71 ? -12.036 -3.695 -13.194 1.00 81.12 71 THR A CA 1
ATOM 572 C C . THR A 1 71 ? -12.302 -4.256 -11.795 1.00 81.12 71 THR A C 1
ATOM 574 O O . THR A 1 71 ? -12.265 -5.481 -11.615 1.00 81.12 71 THR A O 1
ATOM 577 N N . TYR A 1 72 ? -12.575 -3.394 -10.811 1.00 84.56 72 TYR A N 1
ATOM 578 C CA . TYR A 1 72 ? -12.831 -3.792 -9.436 1.00 84.56 72 TYR A CA 1
ATOM 579 C C . TYR A 1 72 ? -14.039 -4.720 -9.341 1.00 84.56 72 TYR A C 1
ATOM 581 O O . TYR A 1 72 ? -15.106 -4.473 -9.902 1.00 84.56 72 TYR A O 1
ATOM 589 N N . ARG A 1 73 ? -13.856 -5.813 -8.602 1.00 84.50 73 ARG A N 1
ATOM 590 C CA . ARG A 1 73 ? -14.919 -6.753 -8.255 1.00 84.50 73 ARG A CA 1
ATOM 591 C C . ARG A 1 73 ? -14.753 -7.135 -6.794 1.00 84.50 73 ARG A C 1
ATOM 593 O O . ARG A 1 73 ? -13.749 -7.783 -6.486 1.00 84.50 73 ARG A O 1
ATOM 600 N N . PRO A 1 74 ? -15.671 -6.750 -5.894 1.00 84.56 74 PRO A N 1
ATOM 601 C CA . PRO A 1 74 ? -15.476 -6.935 -4.462 1.00 84.56 74 PRO A CA 1
ATOM 602 C C . PRO A 1 74 ? -15.275 -8.407 -4.078 1.00 84.56 74 PRO A C 1
ATOM 604 O O . PRO A 1 74 ? -14.521 -8.683 -3.145 1.00 84.56 74 PRO A O 1
ATOM 607 N N . GLU A 1 75 ? -15.843 -9.339 -4.848 1.00 84.44 75 GLU A N 1
ATOM 608 C CA . GLU A 1 75 ? -15.742 -10.792 -4.660 1.00 84.44 75 GLU A CA 1
ATOM 609 C C . GLU A 1 75 ? -14.323 -11.332 -4.881 1.00 84.44 75 GLU A C 1
ATOM 611 O O . GLU A 1 75 ? -14.005 -12.429 -4.432 1.00 84.44 75 GLU A O 1
ATOM 616 N N . LYS A 1 76 ? -13.458 -10.584 -5.577 1.00 79.94 76 LYS A N 1
ATOM 617 C CA . LYS A 1 76 ? -12.051 -10.962 -5.789 1.00 79.94 76 LYS A CA 1
ATOM 618 C C . LYS A 1 76 ? -11.132 -10.503 -4.657 1.00 79.94 76 LYS A C 1
ATOM 620 O O . LYS A 1 76 ? -9.980 -10.929 -4.601 1.00 79.94 76 LYS A O 1
ATOM 625 N N . PHE A 1 77 ? -11.621 -9.651 -3.758 1.00 79.81 77 PHE A N 1
ATOM 626 C CA . PHE A 1 77 ? -10.838 -9.074 -2.669 1.00 79.81 77 PHE A CA 1
ATOM 627 C C . PHE A 1 77 ? -11.246 -9.716 -1.348 1.00 79.81 77 PHE A C 1
ATOM 629 O O . PHE A 1 77 ? -12.429 -9.756 -1.015 1.00 79.81 77 PHE A O 1
ATOM 636 N N . CYS A 1 78 ? -10.271 -10.194 -0.577 1.00 77.25 78 CYS A N 1
ATOM 637 C CA . CYS A 1 78 ? -10.537 -10.763 0.740 1.00 77.25 78 CYS A CA 1
ATOM 638 C C . CYS A 1 78 ? -11.035 -9.658 1.695 1.00 77.25 78 CYS A C 1
ATOM 640 O O . CYS A 1 78 ? -10.393 -8.606 1.763 1.00 77.25 78 CYS A O 1
ATOM 642 N N . PRO A 1 79 ? -12.160 -9.840 2.413 1.00 87.00 79 PRO A N 1
ATOM 643 C CA . PRO A 1 79 ? -12.539 -8.926 3.484 1.00 87.00 79 PRO A CA 1
ATOM 644 C C . PRO A 1 79 ? -11.510 -9.009 4.619 1.00 87.00 79 PRO A C 1
ATOM 646 O O . PRO A 1 79 ? -11.078 -10.094 4.998 1.00 87.00 79 PRO A O 1
ATOM 649 N N . VAL A 1 80 ? -11.106 -7.855 5.142 1.00 89.31 80 VAL A N 1
ATOM 650 C CA . VAL A 1 80 ? -10.123 -7.742 6.223 1.00 89.31 80 VAL A CA 1
ATOM 651 C C . VAL A 1 80 ? -10.620 -6.701 7.213 1.00 89.31 80 VAL A C 1
ATOM 653 O O . VAL A 1 80 ? -11.027 -5.614 6.797 1.00 89.31 80 VAL A O 1
ATOM 656 N N . TYR A 1 81 ? -10.564 -7.009 8.509 1.00 92.75 81 TYR A N 1
ATOM 657 C CA . TYR A 1 81 ? -11.031 -6.100 9.556 1.00 92.75 81 TYR A CA 1
ATOM 658 C C . TYR A 1 81 ? -9.878 -5.618 10.438 1.00 92.75 81 TYR A C 1
ATOM 660 O O . TYR A 1 81 ? -9.058 -6.403 10.912 1.00 92.75 81 TYR A O 1
ATOM 668 N N . ILE A 1 82 ? -9.817 -4.310 10.704 1.00 92.69 82 ILE A N 1
ATOM 669 C CA . ILE A 1 82 ? -8.841 -3.759 11.659 1.00 92.69 82 ILE A CA 1
ATOM 670 C C . ILE A 1 82 ? -9.065 -4.401 13.036 1.00 92.69 82 ILE A C 1
ATOM 672 O O . ILE A 1 82 ? -10.187 -4.442 13.536 1.00 92.69 82 ILE A O 1
ATOM 676 N N . GLY A 1 83 ? -7.986 -4.900 13.643 1.00 90.44 83 GLY A N 1
ATOM 677 C CA . GLY A 1 83 ? -8.002 -5.625 14.913 1.00 90.44 83 GLY A CA 1
ATOM 678 C C . GLY A 1 83 ? -8.136 -7.147 14.791 1.00 90.44 83 GLY A C 1
ATOM 679 O O . GLY A 1 83 ? -7.805 -7.836 15.759 1.00 90.44 83 GLY A O 1
ATOM 680 N N . GLU A 1 84 ? -8.546 -7.672 13.630 1.00 90.94 84 GLU A N 1
ATOM 681 C CA . GLU A 1 84 ? -8.613 -9.113 13.350 1.00 90.94 84 GLU A CA 1
ATOM 682 C C . GLU A 1 84 ? -7.236 -9.772 13.496 1.00 90.94 84 GLU A C 1
ATOM 684 O O . GLU A 1 84 ? -6.207 -9.147 13.238 1.00 90.94 84 GLU A O 1
ATOM 689 N N . VAL A 1 85 ? -7.203 -11.041 13.913 1.00 88.50 85 VAL A N 1
ATOM 690 C CA . VAL A 1 85 ? -5.960 -11.808 14.052 1.00 88.50 85 VAL A CA 1
ATOM 691 C C . VAL A 1 85 ? -5.955 -12.989 13.087 1.00 88.50 85 VAL A C 1
ATOM 693 O O . VAL A 1 85 ? -6.592 -14.012 13.337 1.00 88.50 85 VAL A O 1
ATOM 696 N N . PHE A 1 86 ? -5.159 -12.891 12.024 1.00 82.38 86 PHE A N 1
ATOM 697 C CA . PHE A 1 86 ? -4.960 -13.980 11.072 1.00 82.38 86 PHE A CA 1
ATOM 698 C C . PHE A 1 86 ? -4.007 -15.039 11.616 1.00 82.38 86 PHE A C 1
ATOM 700 O O . PHE A 1 86 ? -2.947 -14.727 12.172 1.00 82.38 86 PHE A O 1
ATOM 707 N N . ASN A 1 87 ? -4.376 -16.307 11.410 1.00 79.44 87 ASN A N 1
ATOM 708 C CA . ASN A 1 87 ? -3.586 -17.479 11.798 1.00 79.44 87 ASN A CA 1
ATOM 709 C C . ASN A 1 87 ? -3.113 -17.426 13.266 1.00 79.44 87 ASN A C 1
ATOM 711 O O . ASN A 1 87 ? -1.987 -17.806 13.584 1.00 79.44 87 ASN A O 1
ATOM 715 N N . HIS A 1 88 ? -3.944 -16.847 14.142 1.00 82.19 88 HIS A N 1
ATOM 716 C CA . HIS A 1 88 ? -3.651 -16.602 15.558 1.00 82.19 88 HIS A CA 1
ATOM 717 C C . HIS A 1 88 ? -2.360 -15.812 15.832 1.00 82.19 88 HIS A C 1
ATOM 719 O O . HIS A 1 88 ? -1.875 -15.817 16.959 1.00 82.19 88 HIS A O 1
ATOM 725 N N . ARG A 1 89 ? -1.799 -15.125 14.830 1.00 81.94 89 ARG A N 1
ATOM 726 C CA . ARG A 1 89 ? -0.456 -14.540 14.904 1.00 81.94 89 ARG A CA 1
ATOM 727 C C . ARG A 1 89 ? -0.363 -13.115 14.388 1.00 81.94 89 ARG A C 1
ATOM 729 O O . ARG A 1 89 ? 0.373 -12.331 14.977 1.00 81.94 89 ARG A O 1
ATOM 736 N N . TYR A 1 90 ? -1.058 -12.783 13.307 1.00 82.38 90 TYR A N 1
ATOM 737 C CA . TYR A 1 90 ? -0.926 -11.480 12.661 1.00 82.38 90 TYR A CA 1
ATOM 738 C C . TYR A 1 90 ? -2.147 -10.633 12.942 1.00 82.38 90 TYR A C 1
ATOM 740 O O . TYR A 1 90 ? -3.206 -10.869 12.369 1.00 82.38 90 TYR A O 1
ATOM 748 N N . GLN A 1 91 ? -1.995 -9.649 13.822 1.00 88.38 91 GLN A N 1
ATOM 749 C CA . GLN A 1 91 ? -3.066 -8.702 14.080 1.00 88.38 91 GLN A CA 1
ATOM 750 C C . GLN A 1 91 ? -3.068 -7.590 13.032 1.00 88.38 91 GLN A C 1
ATOM 752 O O . GLN A 1 91 ? -2.049 -6.930 12.844 1.00 88.38 91 GLN A O 1
ATOM 757 N N . VAL A 1 92 ? -4.204 -7.339 12.393 1.00 90.00 92 VAL A N 1
ATOM 758 C CA . VAL A 1 92 ? -4.372 -6.238 11.440 1.00 90.00 92 VAL A CA 1
ATOM 759 C C . VAL A 1 92 ? -4.361 -4.903 12.174 1.00 90.00 92 VAL A C 1
ATOM 761 O O . VAL A 1 92 ? -5.156 -4.690 13.089 1.00 90.00 92 VAL A O 1
ATOM 764 N N . LEU A 1 93 ? -3.480 -3.995 11.757 1.00 89.81 93 LEU A N 1
ATOM 765 C CA . LEU A 1 93 ? -3.382 -2.650 12.320 1.00 89.81 93 LEU A CA 1
ATOM 766 C C . LEU A 1 93 ? -4.069 -1.591 11.464 1.00 89.81 93 LEU A C 1
ATOM 768 O O . LEU A 1 93 ? -4.599 -0.639 12.012 1.00 89.81 93 LEU A O 1
ATOM 772 N N . GLY A 1 94 ? -4.042 -1.728 10.140 1.00 89.62 94 GLY A N 1
ATOM 773 C CA . GLY A 1 94 ? -4.628 -0.744 9.234 1.00 89.62 94 GLY A CA 1
ATOM 774 C C . GLY A 1 94 ? -4.243 -0.992 7.783 1.00 89.62 94 GLY A C 1
ATOM 775 O O . GLY A 1 94 ? -3.310 -1.747 7.492 1.00 89.62 94 GLY A O 1
ATOM 776 N N . LYS A 1 95 ? -4.979 -0.365 6.868 1.00 90.75 95 LYS A N 1
ATOM 777 C CA . LYS A 1 95 ? -4.746 -0.476 5.429 1.00 90.75 95 LYS A CA 1
ATOM 778 C C . LYS A 1 95 ? -3.623 0.471 5.003 1.00 90.75 95 LYS A C 1
ATOM 780 O O . LYS A 1 95 ? -3.627 1.641 5.379 1.00 90.75 95 LYS A O 1
ATOM 785 N N . LEU A 1 96 ? -2.665 -0.046 4.237 1.00 83.31 96 LEU A N 1
ATOM 786 C CA . LEU A 1 96 ? -1.532 0.716 3.693 1.00 83.31 96 LEU A CA 1
ATOM 787 C C . LEU A 1 96 ? -1.786 1.201 2.268 1.00 83.31 96 LEU A C 1
ATOM 789 O O . LEU A 1 96 ? -1.264 2.237 1.869 1.00 83.31 96 LEU A O 1
ATOM 793 N N . GLY A 1 97 ? -2.544 0.431 1.494 1.00 83.25 97 GLY A N 1
ATOM 794 C CA . GLY A 1 97 ? -2.798 0.735 0.097 1.00 83.25 97 GLY A CA 1
ATOM 795 C C . GLY A 1 97 ? -3.618 -0.344 -0.589 1.00 83.25 97 GLY A C 1
ATOM 796 O O . GLY A 1 97 ? -4.093 -1.303 0.028 1.00 83.25 97 GLY A O 1
ATOM 797 N N . TYR A 1 98 ? -3.763 -0.185 -1.894 1.00 85.44 98 TYR A N 1
ATOM 798 C CA . TYR A 1 98 ? -4.554 -1.052 -2.749 1.00 85.44 98 TYR A CA 1
ATOM 799 C C . TYR A 1 98 ? -3.987 -1.052 -4.170 1.00 85.44 98 TYR A C 1
ATOM 801 O O . TYR A 1 98 ? -3.234 -0.161 -4.554 1.00 85.44 98 TYR A O 1
ATOM 809 N N . GLY A 1 99 ? -4.350 -2.072 -4.937 1.00 76.88 99 GLY A N 1
ATOM 810 C CA . GLY A 1 99 ? -4.038 -2.198 -6.353 1.00 76.88 99 GLY A CA 1
ATOM 811 C C . GLY A 1 99 ? -5.135 -2.968 -7.079 1.00 76.88 99 GLY A C 1
ATOM 812 O O . GLY A 1 99 ? -6.143 -3.354 -6.484 1.00 76.88 99 GLY A O 1
ATOM 813 N N . SER A 1 100 ? -4.920 -3.236 -8.365 1.00 71.25 100 SER A N 1
ATOM 814 C CA . SER A 1 100 ? -5.900 -3.887 -9.250 1.00 71.25 100 SER A CA 1
ATOM 815 C C . SER A 1 100 ? -6.375 -5.263 -8.768 1.00 71.25 100 SER A C 1
ATOM 817 O O . SER A 1 100 ? -7.475 -5.695 -9.105 1.00 71.25 100 SER A O 1
ATOM 819 N N . THR A 1 101 ? -5.556 -5.961 -7.981 1.00 70.19 101 THR A N 1
ATOM 820 C CA . THR A 1 101 ? -5.787 -7.364 -7.603 1.00 70.19 101 THR A CA 1
ATOM 821 C C . THR A 1 101 ? -5.802 -7.618 -6.100 1.00 70.19 101 THR A C 1
ATOM 823 O O . THR A 1 101 ? -6.137 -8.727 -5.686 1.00 70.19 101 THR A O 1
ATOM 826 N N . ALA A 1 102 ? -5.413 -6.648 -5.266 1.00 77.75 102 ALA A N 1
ATOM 827 C CA . ALA A 1 102 ? -5.372 -6.843 -3.820 1.00 77.75 102 ALA A CA 1
ATOM 828 C C . ALA A 1 102 ? -5.346 -5.535 -3.025 1.00 77.75 102 ALA A C 1
ATOM 830 O O . ALA A 1 102 ? -4.943 -4.483 -3.515 1.00 77.75 102 ALA A O 1
ATOM 831 N N . THR A 1 103 ? -5.682 -5.653 -1.744 1.00 82.75 103 THR A N 1
ATOM 832 C CA . THR A 1 103 ? -5.407 -4.644 -0.713 1.00 82.75 103 THR A CA 1
ATOM 833 C C . THR A 1 103 ? -4.164 -5.020 0.093 1.00 82.75 103 THR A C 1
ATOM 835 O O . THR A 1 103 ? -3.909 -6.207 0.337 1.00 82.75 103 THR A O 1
ATOM 838 N N . VAL A 1 104 ? -3.417 -4.014 0.542 1.00 82.56 104 VAL A N 1
ATOM 839 C CA . VAL A 1 104 ? -2.192 -4.163 1.333 1.00 82.56 104 VAL A CA 1
ATOM 840 C C . VAL A 1 104 ? -2.436 -3.659 2.751 1.00 82.56 104 VAL A C 1
ATOM 842 O O . VAL A 1 104 ? -2.940 -2.554 2.952 1.00 82.56 104 VAL A O 1
ATOM 845 N N . TRP A 1 105 ? -2.048 -4.463 3.737 1.00 85.25 105 TRP A N 1
ATOM 846 C CA . TRP A 1 105 ? -2.347 -4.230 5.147 1.00 85.25 105 TRP A CA 1
ATOM 847 C C . TRP A 1 105 ? -1.085 -4.270 5.997 1.00 85.25 105 TRP A C 1
ATOM 849 O O . TRP A 1 105 ? -0.196 -5.098 5.780 1.00 85.25 105 TRP A O 1
ATOM 859 N N . LEU A 1 106 ? -1.026 -3.393 6.998 1.00 83.88 106 LEU A N 1
ATOM 860 C CA . LEU A 1 106 ? -0.028 -3.476 8.052 1.00 83.88 106 LEU A CA 1
ATOM 861 C C . LEU A 1 106 ? -0.516 -4.460 9.113 1.00 83.88 106 LEU A C 1
ATOM 863 O O . LEU A 1 106 ? -1.579 -4.278 9.707 1.00 83.88 106 LEU A O 1
ATOM 867 N N . GLY A 1 107 ? 0.281 -5.491 9.359 1.00 85.12 107 GLY A N 1
ATOM 868 C CA . GLY A 1 107 ? 0.064 -6.484 10.397 1.00 85.12 107 GLY A CA 1
ATOM 869 C C . GLY A 1 107 ? 1.111 -6.394 11.499 1.00 85.12 107 GLY A C 1
ATOM 870 O O . GLY A 1 107 ? 2.279 -6.078 11.265 1.00 85.12 107 GLY A O 1
ATOM 871 N N . ARG A 1 108 ? 0.703 -6.729 12.717 1.00 81.50 108 ARG A N 1
ATOM 872 C CA . ARG A 1 108 ? 1.583 -6.917 13.863 1.00 81.50 108 ARG A CA 1
ATOM 873 C C . ARG A 1 108 ? 1.780 -8.396 14.130 1.00 81.50 108 ARG A C 1
ATOM 875 O O . ARG A 1 108 ? 0.808 -9.105 14.376 1.00 81.50 108 ARG A O 1
ATOM 882 N N . ASP A 1 109 ? 3.031 -8.847 14.112 1.00 81.62 109 ASP A N 1
ATOM 883 C CA . ASP A 1 109 ? 3.363 -10.214 14.505 1.00 81.62 109 ASP A CA 1
ATOM 884 C C . ASP A 1 109 ? 3.334 -10.326 16.033 1.00 81.62 109 ASP A C 1
ATOM 886 O O . ASP A 1 109 ? 4.113 -9.684 16.743 1.00 81.62 109 ASP A O 1
ATOM 890 N N . LEU A 1 110 ? 2.410 -11.130 16.550 1.00 82.12 110 LEU A N 1
ATOM 891 C CA . LEU A 1 110 ? 2.267 -11.351 17.982 1.00 82.12 110 LEU A CA 1
ATOM 892 C C . LEU A 1 110 ? 3.317 -12.326 18.531 1.00 82.12 110 LEU A C 1
ATOM 894 O O . LEU A 1 110 ? 3.513 -12.347 19.743 1.00 82.12 110 LEU A O 1
ATOM 898 N N . PHE A 1 111 ? 4.003 -13.096 17.682 1.00 73.50 111 PHE A N 1
ATOM 899 C CA . PHE A 1 111 ? 4.892 -14.183 18.100 1.00 73.50 111 PHE A CA 1
ATOM 900 C C . PHE A 1 111 ? 6.373 -13.984 17.720 1.00 73.50 111 PHE A C 1
ATOM 902 O O . PHE A 1 111 ? 7.194 -14.837 18.039 1.00 73.50 111 PHE A O 1
ATOM 909 N N . ASP A 1 112 ? 6.738 -12.865 17.082 1.00 63.66 112 ASP A N 1
ATOM 910 C CA . ASP A 1 112 ? 8.132 -12.481 16.752 1.00 63.66 112 ASP A CA 1
ATOM 911 C C . ASP A 1 112 ? 8.929 -13.560 15.974 1.00 63.66 112 ASP A C 1
ATOM 913 O O . ASP A 1 112 ? 10.161 -13.585 15.979 1.00 63.66 112 ASP A O 1
ATOM 917 N N . TYR A 1 113 ? 8.235 -14.471 15.281 1.00 48.75 113 TYR A N 1
ATOM 918 C CA . TYR A 1 113 ? 8.861 -15.469 14.413 1.00 48.75 113 TYR A CA 1
ATOM 919 C C . TYR A 1 113 ? 9.091 -14.890 13.012 1.00 48.75 113 TYR A C 1
ATOM 921 O O . TYR A 1 113 ? 8.381 -14.005 12.547 1.00 48.75 113 TYR A O 1
ATOM 929 N N . THR A 1 114 ? 10.060 -15.408 12.264 1.00 34.91 114 THR A N 1
ATOM 930 C CA . THR A 1 114 ? 10.201 -15.058 10.843 1.00 34.91 114 THR A CA 1
ATOM 931 C C . THR A 1 114 ? 9.251 -15.938 10.034 1.00 34.91 114 THR A C 1
ATOM 933 O O . THR A 1 114 ? 9.418 -17.154 9.991 1.00 34.91 114 THR A O 1
ATOM 936 N N . CYS A 1 115 ? 8.234 -15.362 9.403 1.00 31.77 115 CYS A N 1
ATOM 937 C CA . CYS A 1 115 ? 7.528 -16.014 8.297 1.00 31.77 115 CYS A CA 1
ATOM 938 C C . CYS A 1 115 ? 7.392 -15.019 7.152 1.00 31.77 115 CYS A C 1
ATOM 940 O O . CYS A 1 115 ? 7.412 -13.815 7.394 1.00 31.77 115 CYS A O 1
ATOM 942 N N . LEU A 1 116 ? 7.326 -15.560 5.933 1.00 34.97 116 LEU A N 1
ATOM 943 C CA . LEU A 1 116 ? 7.255 -14.853 4.655 1.00 34.97 116 LEU A CA 1
ATOM 944 C C . LEU A 1 116 ? 6.128 -13.816 4.653 1.00 34.97 116 LEU A C 1
ATOM 946 O O . LEU A 1 116 ? 5.003 -14.088 4.251 1.00 34.97 116 LEU A O 1
ATOM 950 N N . VAL A 1 117 ? 6.455 -12.619 5.113 1.00 54.34 117 VAL A N 1
ATOM 951 C CA . VAL A 1 117 ? 5.674 -11.408 4.941 1.00 54.34 117 VAL A CA 1
ATOM 952 C C . VAL A 1 117 ? 6.702 -10.337 4.609 1.00 54.34 117 VAL A C 1
ATOM 954 O O . VAL A 1 117 ? 7.727 -10.224 5.286 1.00 54.34 117 VAL A O 1
ATOM 957 N N . HIS A 1 118 ? 6.492 -9.635 3.502 1.00 62.00 118 HIS A N 1
ATOM 958 C CA . HIS A 1 118 ? 7.440 -8.646 3.009 1.00 62.00 118 HIS A CA 1
ATOM 959 C C . HIS A 1 118 ? 7.686 -7.579 4.100 1.00 62.00 118 HIS A C 1
ATOM 961 O O . HIS A 1 118 ? 6.734 -7.193 4.792 1.00 62.00 118 HIS A O 1
ATOM 967 N N . PRO A 1 119 ? 8.930 -7.089 4.293 1.00 66.75 119 PRO A N 1
ATOM 968 C CA . PRO A 1 119 ? 9.172 -5.945 5.165 1.00 66.75 119 PRO A CA 1
ATOM 969 C C . PRO A 1 119 ? 8.230 -4.793 4.794 1.00 66.75 119 PRO A C 1
ATOM 971 O O . PRO A 1 119 ? 7.999 -4.575 3.602 1.00 66.75 119 PRO A O 1
ATOM 974 N N .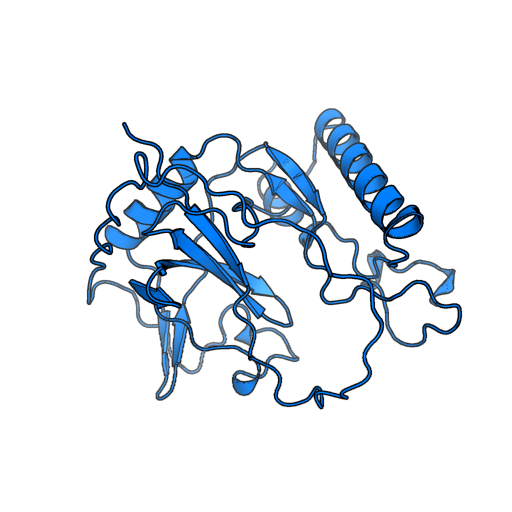 PRO A 1 120 ? 7.660 -4.061 5.760 1.00 69.25 120 PRO A N 1
ATOM 975 C CA . PRO A 1 120 ? 6.814 -2.931 5.423 1.00 69.25 120 PRO A CA 1
ATOM 976 C C . PRO A 1 120 ? 7.643 -1.920 4.624 1.00 69.25 120 PRO A C 1
ATOM 978 O O . PRO A 1 120 ? 8.754 -1.552 5.013 1.00 69.25 120 PRO A O 1
ATOM 981 N N . LEU A 1 121 ? 7.103 -1.517 3.481 1.00 79.50 121 LEU A N 1
ATOM 982 C CA . LEU A 1 121 ? 7.665 -0.468 2.646 1.00 79.50 121 LEU A CA 1
ATOM 983 C C . LEU A 1 121 ? 6.842 0.803 2.841 1.00 79.50 121 LEU A C 1
ATOM 985 O O . LEU A 1 121 ? 5.667 0.748 3.202 1.00 79.50 121 LEU A O 1
ATOM 989 N N . GLY A 1 122 ? 7.499 1.942 2.675 1.00 81.75 122 GLY A N 1
ATOM 990 C CA . GLY A 1 122 ? 6.884 3.257 2.715 1.00 81.75 122 GLY A CA 1
ATOM 991 C C . GLY A 1 122 ? 6.195 3.603 1.398 1.00 81.75 122 GLY A C 1
ATOM 992 O O . GLY A 1 122 ? 5.748 2.736 0.652 1.00 81.75 122 GLY A O 1
ATOM 993 N N . ILE A 1 123 ? 6.121 4.904 1.127 1.00 84.75 123 ILE A N 1
ATOM 994 C CA . ILE A 1 123 ? 5.460 5.458 -0.057 1.00 84.75 123 ILE A CA 1
ATOM 995 C C . ILE A 1 123 ? 6.130 5.030 -1.372 1.00 84.75 123 ILE A C 1
ATOM 997 O O . ILE A 1 123 ? 7.324 4.701 -1.402 1.00 84.75 123 ILE A O 1
ATOM 1001 N N . SER A 1 124 ? 5.362 5.072 -2.463 1.00 88.00 124 SER A N 1
ATOM 1002 C CA . SER A 1 124 ? 5.887 4.883 -3.818 1.00 88.00 124 SER A CA 1
ATOM 1003 C C . SER A 1 124 ? 6.696 6.087 -4.294 1.00 88.00 124 SER A C 1
ATOM 1005 O O . SER A 1 124 ? 6.604 7.186 -3.737 1.00 88.00 124 SER A O 1
ATOM 1007 N N . LEU A 1 125 ? 7.489 5.902 -5.352 1.00 87.81 125 LEU A N 1
ATOM 1008 C CA . LEU A 1 125 ? 8.185 7.021 -5.988 1.00 87.81 125 LEU A CA 1
ATOM 1009 C C . LEU A 1 125 ? 7.225 8.029 -6.613 1.00 87.81 125 LEU A C 1
ATOM 1011 O O . LEU A 1 125 ? 7.547 9.214 -6.637 1.00 87.81 125 LEU A O 1
ATOM 1015 N N . ASP A 1 126 ? 6.063 7.584 -7.087 1.00 88.69 126 ASP A N 1
ATOM 1016 C CA . ASP A 1 126 ? 5.025 8.481 -7.597 1.00 88.69 126 ASP A CA 1
ATOM 1017 C C . ASP A 1 126 ? 4.518 9.416 -6.492 1.00 88.69 126 ASP A C 1
ATOM 1019 O O . ASP A 1 126 ? 4.628 10.638 -6.600 1.00 88.69 126 ASP A O 1
ATOM 1023 N N . GLN A 1 127 ? 4.111 8.835 -5.358 1.00 87.56 127 GLN A N 1
ATOM 1024 C CA . GLN A 1 127 ? 3.682 9.584 -4.178 1.00 87.56 127 GLN A CA 1
ATOM 1025 C C . GLN A 1 127 ? 4.784 10.513 -3.670 1.00 87.56 127 GLN A C 1
ATOM 1027 O O . GLN A 1 127 ? 4.515 11.659 -3.321 1.00 87.56 127 GLN A O 1
ATOM 1032 N N . LEU A 1 128 ? 6.039 10.051 -3.649 1.00 88.19 128 LEU A N 1
ATOM 1033 C CA . LEU A 1 128 ? 7.158 10.899 -3.252 1.00 88.19 128 LEU A CA 1
ATOM 1034 C C . LEU A 1 128 ? 7.318 12.088 -4.197 1.00 88.19 128 LEU A C 1
ATOM 1036 O O . LEU A 1 128 ? 7.514 13.205 -3.732 1.00 88.19 128 LEU A O 1
ATOM 1040 N N . THR A 1 129 ? 7.241 11.851 -5.506 1.00 88.94 129 THR A N 1
ATOM 1041 C CA . THR A 1 129 ? 7.416 12.893 -6.522 1.00 88.94 129 THR A CA 1
ATOM 1042 C C . THR A 1 129 ? 6.381 13.996 -6.338 1.00 88.94 129 THR A C 1
ATOM 1044 O O . THR A 1 129 ? 6.752 15.165 -6.325 1.00 88.94 129 THR A O 1
ATOM 1047 N N . GLN A 1 130 ? 5.123 13.643 -6.065 1.00 88.25 130 GLN A N 1
ATOM 1048 C CA . GLN A 1 130 ? 4.059 14.612 -5.774 1.00 88.25 130 GLN A CA 1
ATOM 1049 C C . GLN A 1 130 ? 4.328 15.469 -4.518 1.00 88.25 130 GLN A C 1
ATOM 1051 O O . GLN A 1 130 ? 3.840 16.593 -4.426 1.00 88.25 130 GLN A O 1
ATOM 1056 N N . LEU A 1 131 ? 5.116 14.967 -3.560 1.00 87.88 131 LEU A N 1
ATOM 1057 C CA . LEU A 1 131 ? 5.474 15.677 -2.324 1.00 87.88 131 LEU A CA 1
ATOM 1058 C C . LEU A 1 131 ? 6.729 16.556 -2.457 1.00 87.88 131 LEU A C 1
ATOM 1060 O O . LEU A 1 131 ? 7.027 17.336 -1.549 1.00 87.88 131 LEU A O 1
ATOM 1064 N N . LEU A 1 132 ? 7.499 16.422 -3.541 1.00 89.06 132 LEU A N 1
ATOM 1065 C CA . LEU A 1 132 ? 8.745 17.164 -3.729 1.00 89.06 132 LEU A CA 1
ATOM 1066 C C . LEU A 1 132 ? 8.498 18.555 -4.337 1.00 89.06 132 LEU A C 1
ATOM 1068 O O . LEU A 1 132 ? 7.616 18.715 -5.183 1.00 89.06 132 LEU A O 1
ATOM 1072 N N . PRO A 1 133 ? 9.317 19.566 -3.986 1.00 88.25 133 PRO A N 1
ATOM 1073 C CA . PRO A 1 133 ? 9.249 20.880 -4.616 1.00 88.25 133 PRO A CA 1
ATOM 1074 C C . PRO A 1 133 ? 9.381 20.778 -6.140 1.00 88.25 133 PRO A C 1
ATOM 1076 O O . PRO A 1 133 ? 10.378 20.275 -6.658 1.00 88.25 133 PRO A O 1
ATOM 1079 N N . GLY A 1 134 ? 8.356 21.241 -6.857 1.00 88.94 134 GLY A N 1
ATOM 1080 C CA . GLY A 1 134 ? 8.309 21.197 -8.320 1.00 88.94 134 GLY A CA 1
ATOM 1081 C C . GLY A 1 134 ? 8.149 19.798 -8.922 1.00 88.94 134 GLY A C 1
ATOM 1082 O O . GLY A 1 134 ? 8.260 19.667 -10.135 1.00 88.94 134 GLY A O 1
ATOM 1083 N N . GLY A 1 135 ? 7.909 18.761 -8.115 1.00 89.44 135 GLY A N 1
ATOM 1084 C CA . GLY A 1 135 ? 7.744 17.401 -8.626 1.00 89.44 135 GLY A CA 1
ATOM 1085 C C . GLY A 1 135 ? 9.028 16.780 -9.177 1.00 89.44 135 GLY A C 1
ATOM 1086 O O . GLY A 1 135 ? 8.967 15.922 -10.053 1.00 89.44 135 GLY A O 1
ATOM 1087 N N . VAL A 1 136 ? 10.204 17.231 -8.722 1.00 89.62 136 VAL A N 1
ATOM 1088 C CA . VAL A 1 136 ? 11.495 16.798 -9.279 1.00 89.62 136 VAL A CA 1
ATOM 1089 C C . VAL A 1 136 ? 12.324 16.054 -8.239 1.00 89.62 136 VAL A C 1
ATOM 1091 O O . VAL A 1 136 ? 12.654 16.575 -7.175 1.00 89.62 136 VAL A O 1
ATOM 1094 N N . MET A 1 137 ? 12.732 14.830 -8.581 1.00 88.06 137 MET A N 1
ATOM 1095 C CA . MET A 1 137 ? 13.724 14.084 -7.811 1.00 88.06 137 MET A CA 1
ATOM 1096 C C . MET A 1 137 ? 15.139 14.611 -8.068 1.00 88.06 137 MET A C 1
ATOM 1098 O O . MET A 1 137 ? 15.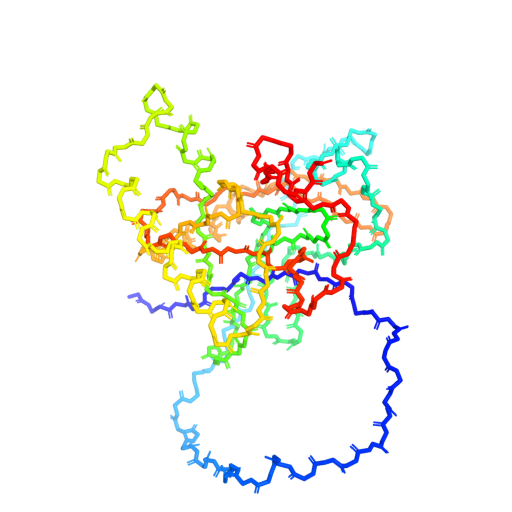522 14.899 -9.201 1.00 88.06 137 MET A O 1
ATOM 1102 N N . SER A 1 138 ? 15.965 14.657 -7.020 1.00 91.19 138 SER A N 1
ATOM 1103 C CA . SER A 1 138 ? 17.383 14.992 -7.180 1.00 91.19 138 SER A CA 1
ATOM 1104 C C . SER A 1 138 ? 18.120 13.951 -8.034 1.00 91.19 138 SER A C 1
ATOM 1106 O O . SER A 1 138 ? 17.801 12.759 -8.018 1.00 91.19 138 SER A O 1
ATOM 1108 N N . SER A 1 139 ? 19.186 14.372 -8.718 1.00 91.06 139 SER A N 1
ATOM 1109 C CA . SER A 1 139 ? 20.028 13.471 -9.519 1.00 91.06 139 SER A CA 1
ATOM 1110 C C . SER A 1 139 ? 20.605 12.306 -8.701 1.00 91.06 139 SER A C 1
ATOM 1112 O O . SER A 1 139 ? 20.747 11.194 -9.210 1.00 91.06 139 SER A O 1
ATOM 1114 N N . ALA A 1 140 ? 20.888 12.525 -7.413 1.00 89.94 140 ALA A N 1
ATOM 1115 C CA . ALA A 1 140 ? 21.342 11.490 -6.490 1.00 89.94 140 ALA A CA 1
ATOM 1116 C C . ALA A 1 140 ? 20.256 10.436 -6.207 1.00 89.94 140 ALA A C 1
ATOM 1118 O O . ALA A 1 140 ? 20.551 9.235 -6.198 1.00 89.94 140 ALA A O 1
ATOM 1119 N N . MET A 1 141 ? 19.002 10.864 -6.021 1.00 89.44 141 MET A N 1
ATOM 1120 C CA . MET A 1 141 ? 17.859 9.963 -5.833 1.00 89.44 141 MET A CA 1
ATOM 1121 C C . MET A 1 141 ? 17.583 9.147 -7.091 1.00 89.44 141 MET A C 1
ATOM 1123 O O . MET A 1 141 ? 17.449 7.927 -7.004 1.00 89.44 141 MET A O 1
ATOM 1127 N N . VAL A 1 142 ? 17.582 9.796 -8.259 1.00 91.94 142 VAL A N 1
ATOM 1128 C CA . VAL A 1 142 ? 17.399 9.125 -9.555 1.00 91.94 142 VAL A CA 1
ATOM 1129 C C . VAL A 1 142 ? 18.494 8.083 -9.774 1.00 91.94 142 VAL A C 1
ATOM 1131 O O . VAL A 1 142 ? 18.199 6.920 -10.037 1.00 91.94 142 VAL A O 1
ATOM 1134 N N . ARG A 1 143 ? 19.764 8.453 -9.570 1.00 92.50 143 ARG A N 1
ATOM 1135 C CA . ARG A 1 143 ? 20.903 7.534 -9.716 1.00 92.50 143 ARG A CA 1
ATOM 1136 C C . ARG A 1 143 ? 20.790 6.321 -8.794 1.00 92.50 143 ARG A C 1
ATOM 1138 O O . ARG A 1 143 ? 21.072 5.203 -9.215 1.00 92.50 143 ARG A O 1
ATOM 1145 N N . THR A 1 144 ? 20.400 6.538 -7.541 1.00 91.25 144 THR A N 1
ATOM 1146 C CA . THR A 1 144 ? 20.233 5.454 -6.563 1.00 91.25 144 THR A CA 1
ATOM 1147 C C . THR A 1 144 ? 19.068 4.548 -6.945 1.00 91.25 144 THR A C 1
ATOM 1149 O O . THR A 1 144 ? 19.209 3.328 -6.918 1.00 91.25 144 THR A O 1
ATOM 1152 N N . THR A 1 145 ? 17.947 5.131 -7.360 1.00 91.38 145 THR A N 1
ATOM 1153 C CA . THR A 1 145 ? 16.759 4.402 -7.814 1.00 91.38 145 THR A CA 1
ATOM 1154 C C . THR A 1 145 ? 17.074 3.521 -9.010 1.00 91.38 145 THR A C 1
ATOM 1156 O O . THR A 1 145 ? 16.866 2.314 -8.939 1.00 91.38 145 THR A O 1
ATOM 1159 N N . ILE A 1 146 ? 17.651 4.094 -10.068 1.00 92.75 146 ILE A N 1
ATOM 1160 C CA . ILE A 1 146 ? 17.970 3.362 -11.297 1.00 92.75 146 ILE A CA 1
ATOM 1161 C C . ILE A 1 146 ? 18.916 2.195 -11.002 1.00 92.75 146 ILE A C 1
ATOM 1163 O O . ILE A 1 146 ? 18.676 1.093 -11.476 1.00 92.75 146 ILE A O 1
ATOM 1167 N N . ARG A 1 147 ? 19.946 2.387 -10.166 1.00 92.69 147 ARG A N 1
ATOM 1168 C CA . ARG A 1 147 ? 20.860 1.293 -9.789 1.00 92.69 147 ARG A CA 1
ATOM 1169 C C . ARG A 1 147 ? 20.143 0.125 -9.112 1.00 92.69 147 ARG A C 1
ATOM 1171 O O . ARG A 1 147 ? 20.419 -1.017 -9.454 1.00 92.69 147 ARG A O 1
ATOM 1178 N N . ASN A 1 148 ? 19.237 0.404 -8.173 1.00 91.38 148 ASN A N 1
ATOM 1179 C CA . ASN A 1 148 ? 18.494 -0.649 -7.476 1.00 91.38 148 ASN A CA 1
ATOM 1180 C C . ASN A 1 148 ? 17.485 -1.339 -8.404 1.00 91.38 148 ASN A C 1
ATOM 1182 O O . ASN A 1 148 ? 17.368 -2.560 -8.368 1.00 91.38 148 ASN A O 1
ATOM 1186 N N . VAL A 1 149 ? 16.803 -0.579 -9.267 1.00 91.25 149 VAL A N 1
ATOM 1187 C CA . VAL A 1 149 ? 15.874 -1.134 -10.264 1.00 91.25 149 VAL A CA 1
ATOM 1188 C C . VAL A 1 149 ? 16.614 -2.034 -11.251 1.00 91.25 149 VAL A C 1
ATOM 1190 O O . VAL A 1 149 ? 16.180 -3.157 -11.475 1.00 91.25 149 VAL A O 1
ATOM 1193 N N . LEU A 1 150 ? 17.749 -1.588 -11.795 1.00 92.12 150 LEU A N 1
ATOM 1194 C CA . LEU A 1 150 ? 18.551 -2.389 -12.721 1.00 92.12 150 LEU A CA 1
ATOM 1195 C C . LEU A 1 150 ? 19.078 -3.666 -12.061 1.00 92.12 150 LEU A C 1
ATOM 1197 O O . LEU A 1 150 ? 19.002 -4.722 -12.674 1.00 92.12 150 LEU A O 1
ATOM 1201 N N . ALA A 1 151 ? 19.542 -3.596 -10.810 1.00 88.94 151 ALA A N 1
ATOM 1202 C CA . ALA A 1 151 ? 19.971 -4.784 -10.072 1.00 88.94 151 ALA A CA 1
ATOM 1203 C C . ALA A 1 151 ? 18.816 -5.776 -9.834 1.00 88.94 151 ALA A C 1
ATOM 1205 O O . ALA A 1 151 ? 18.999 -6.984 -9.955 1.00 88.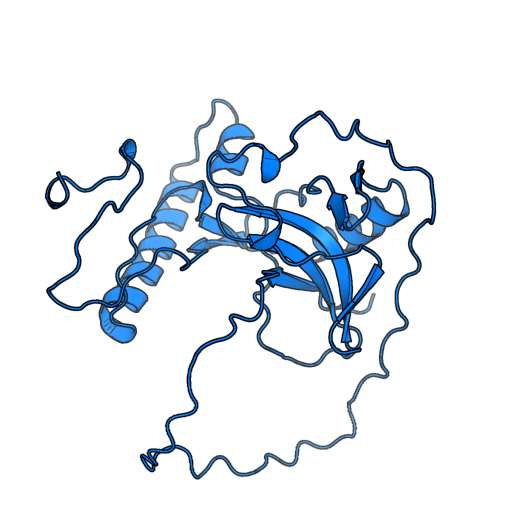94 151 ALA A O 1
ATOM 1206 N N . ALA A 1 152 ? 17.613 -5.278 -9.528 1.00 88.12 152 ALA A N 1
ATOM 1207 C CA . ALA A 1 152 ? 16.432 -6.124 -9.375 1.00 88.12 152 ALA A CA 1
ATOM 1208 C C . ALA A 1 152 ? 16.012 -6.772 -10.706 1.00 88.12 152 ALA A C 1
ATOM 1210 O O . ALA A 1 152 ? 15.676 -7.953 -10.730 1.00 88.12 152 ALA A O 1
ATOM 1211 N N . LEU A 1 153 ? 16.046 -6.018 -11.810 1.00 88.00 153 LEU A N 1
ATOM 1212 C CA . LEU A 1 153 ? 15.733 -6.532 -13.145 1.00 88.00 153 LEU A CA 1
ATOM 1213 C C . LEU A 1 153 ? 16.760 -7.563 -13.620 1.00 88.00 153 LEU A C 1
ATOM 1215 O O . LEU A 1 153 ? 16.361 -8.583 -14.169 1.00 88.00 153 LEU A O 1
ATOM 1219 N N . ASP A 1 154 ? 18.050 -7.332 -13.374 1.00 89.81 154 ASP A N 1
ATOM 1220 C CA . ASP A 1 154 ? 19.113 -8.291 -13.692 1.00 89.81 154 ASP A CA 1
ATOM 1221 C C . ASP A 1 154 ? 18.874 -9.630 -12.983 1.00 89.81 154 ASP A C 1
ATOM 1223 O O . ASP A 1 154 ? 18.830 -10.673 -13.629 1.00 89.81 154 ASP A O 1
ATOM 1227 N N . PHE A 1 155 ? 18.572 -9.604 -11.681 1.00 89.44 155 PHE A N 1
ATOM 1228 C CA . PHE A 1 155 ? 18.194 -10.815 -10.952 1.00 89.44 155 PHE A CA 1
ATOM 1229 C C . PHE A 1 155 ? 16.943 -11.493 -11.540 1.00 89.44 155 PHE A C 1
ATOM 1231 O O . PHE A 1 155 ? 16.927 -12.710 -11.732 1.00 89.44 155 PHE A O 1
ATOM 1238 N N . LEU A 1 156 ? 15.888 -10.725 -11.840 1.00 84.94 156 LEU A N 1
ATOM 1239 C CA . LEU A 1 156 ? 14.648 -11.279 -12.392 1.00 84.94 156 LEU A CA 1
ATOM 1240 C C . LEU A 1 156 ? 14.874 -11.955 -13.749 1.00 84.94 156 LEU A C 1
ATOM 1242 O O . LEU A 1 156 ? 14.351 -13.043 -13.982 1.00 84.94 156 LEU A O 1
ATOM 1246 N N . HIS A 1 157 ? 15.654 -11.336 -14.631 1.00 87.19 157 HIS A N 1
ATOM 1247 C CA . HIS A 1 157 ? 15.889 -11.846 -15.979 1.00 87.19 157 HIS A CA 1
ATOM 1248 C C . HIS A 1 157 ? 16.887 -13.010 -15.990 1.00 87.19 157 HIS A C 1
ATOM 1250 O O . HIS A 1 157 ? 16.625 -14.035 -16.627 1.00 87.19 157 HIS A O 1
ATOM 1256 N N . THR A 1 158 ? 18.003 -12.860 -15.276 1.00 82.44 158 THR A N 1
ATOM 1257 C CA . THR A 1 158 ? 19.136 -13.790 -15.320 1.00 82.44 158 THR A CA 1
ATOM 1258 C C . THR A 1 158 ? 18.896 -15.025 -14.456 1.00 82.44 158 THR A C 1
ATOM 1260 O O . THR A 1 158 ? 19.085 -16.139 -14.934 1.00 82.44 158 THR A O 1
ATOM 1263 N N . GLU A 1 159 ? 18.434 -14.845 -13.215 1.00 86.38 159 GLU A N 1
ATOM 1264 C CA . GLU A 1 159 ? 18.315 -15.936 -12.235 1.00 86.38 159 GLU A CA 1
ATOM 1265 C C . GLU A 1 159 ? 16.888 -16.487 -12.147 1.00 86.38 159 GLU A C 1
ATOM 1267 O O . GLU A 1 159 ? 16.676 -17.698 -12.103 1.00 86.38 159 GLU A O 1
ATOM 1272 N N . ALA A 1 160 ? 15.884 -15.604 -12.104 1.00 80.62 160 ALA A N 1
ATOM 1273 C CA . ALA A 1 160 ? 14.494 -16.028 -11.921 1.00 80.62 160 ALA A CA 1
ATOM 1274 C C . ALA A 1 160 ? 13.788 -16.385 -13.239 1.00 80.62 160 ALA A C 1
ATOM 1276 O O . ALA A 1 160 ? 12.731 -17.016 -13.205 1.00 80.62 160 ALA A O 1
ATOM 1277 N N . HIS A 1 161 ? 14.345 -15.974 -14.384 1.00 84.38 161 HIS A N 1
ATOM 1278 C CA . HIS A 1 161 ? 13.716 -16.070 -15.704 1.00 84.38 161 HIS A CA 1
ATOM 1279 C C . HIS A 1 161 ? 12.282 -15.514 -15.716 1.00 84.38 161 HIS A C 1
ATOM 1281 O O . HIS A 1 161 ? 11.352 -16.127 -16.244 1.00 84.38 161 HIS A O 1
ATOM 1287 N N . VAL A 1 162 ? 12.092 -14.344 -15.108 1.00 84.81 162 VAL A N 1
ATOM 1288 C CA . VAL A 1 162 ? 10.814 -13.634 -15.001 1.00 84.81 162 VAL A CA 1
ATOM 1289 C C . VAL A 1 162 ? 10.935 -12.281 -15.680 1.00 84.81 162 VAL A C 1
ATOM 1291 O O . VAL A 1 162 ? 11.810 -11.496 -15.346 1.00 84.81 162 VAL A O 1
ATOM 1294 N N . ILE A 1 163 ? 10.007 -11.968 -16.576 1.00 82.06 163 ILE A N 1
ATOM 1295 C CA . ILE A 1 163 ? 9.891 -10.666 -17.226 1.00 82.06 163 ILE A CA 1
ATOM 1296 C C . ILE A 1 163 ? 8.972 -9.776 -16.392 1.00 82.06 163 ILE A C 1
ATOM 1298 O O . ILE A 1 163 ? 7.805 -10.109 -16.139 1.00 82.06 163 ILE A O 1
ATOM 1302 N N . ARG A 1 164 ? 9.492 -8.610 -15.996 1.00 81.50 164 ARG A N 1
ATOM 1303 C CA . ARG A 1 164 ? 8.687 -7.530 -15.422 1.00 81.50 164 ARG A CA 1
ATOM 1304 C C . ARG A 1 164 ? 7.938 -6.810 -16.543 1.00 81.50 164 ARG A C 1
ATOM 1306 O O . ARG A 1 164 ? 8.551 -6.181 -17.389 1.00 81.50 164 ARG A O 1
ATOM 1313 N N . THR A 1 165 ? 6.615 -6.858 -16.506 1.00 80.44 165 THR A N 1
ATOM 1314 C CA . THR A 1 165 ? 5.720 -6.253 -17.512 1.00 80.44 165 THR A CA 1
ATOM 1315 C C . THR A 1 165 ? 5.047 -4.971 -17.032 1.00 80.44 165 THR A C 1
ATOM 1317 O O . THR A 1 165 ? 4.316 -4.356 -17.792 1.00 80.44 165 THR A O 1
ATOM 1320 N N . ASP A 1 166 ? 5.266 -4.573 -15.778 1.00 80.06 166 ASP A N 1
ATOM 1321 C CA . ASP A 1 166 ? 4.612 -3.415 -15.164 1.00 80.06 166 ASP A CA 1
ATOM 1322 C C . ASP A 1 166 ? 5.615 -2.587 -14.344 1.00 80.06 166 ASP A C 1
ATOM 1324 O O . ASP A 1 166 ? 5.557 -2.489 -13.110 1.00 80.06 166 ASP A O 1
ATOM 1328 N N . LEU A 1 167 ? 6.651 -2.088 -15.022 1.00 84.12 167 LEU A N 1
ATOM 1329 C CA . LEU A 1 167 ? 7.652 -1.213 -14.418 1.00 84.12 167 LEU A CA 1
ATOM 1330 C C . LEU A 1 167 ? 7.173 0.240 -14.488 1.00 84.12 167 LEU A C 1
ATOM 1332 O O . LEU A 1 167 ? 7.169 0.848 -15.551 1.00 84.12 167 LEU A O 1
ATOM 1336 N N . GLN A 1 168 ? 6.802 0.797 -13.338 1.00 86.81 168 GLN A N 1
ATOM 1337 C CA . GLN A 1 168 ? 6.334 2.177 -13.211 1.00 86.81 168 GLN A CA 1
ATOM 1338 C C . GLN A 1 168 ? 6.636 2.731 -11.806 1.00 86.81 168 GLN A C 1
ATOM 1340 O O . GLN A 1 168 ? 6.805 1.936 -10.874 1.00 86.81 168 GLN A O 1
ATOM 1345 N N . PRO A 1 169 ? 6.680 4.066 -11.612 1.00 84.69 169 PRO A N 1
ATOM 1346 C CA . PRO A 1 169 ? 6.991 4.685 -10.317 1.00 84.69 169 PRO A CA 1
ATOM 1347 C C . PRO A 1 169 ? 6.083 4.236 -9.161 1.00 84.69 169 PRO A C 1
ATOM 1349 O O . PRO A 1 169 ? 6.548 4.135 -8.026 1.00 84.69 169 PRO A O 1
ATOM 1352 N N . ASN A 1 170 ? 4.823 3.893 -9.446 1.00 85.81 170 ASN A N 1
ATOM 1353 C CA . ASN A 1 170 ? 3.870 3.354 -8.468 1.00 85.81 170 ASN A CA 1
ATOM 1354 C C . ASN A 1 170 ? 4.304 2.013 -7.862 1.00 85.81 170 ASN A C 1
ATOM 1356 O O . ASN A 1 170 ? 4.021 1.740 -6.698 1.00 85.81 170 ASN A O 1
ATOM 1360 N N . ASN A 1 171 ? 5.044 1.210 -8.628 1.00 86.06 171 ASN A N 1
ATOM 1361 C CA . ASN A 1 171 ? 5.514 -0.115 -8.226 1.00 86.06 171 ASN A CA 1
ATOM 1362 C C . ASN A 1 171 ? 6.929 -0.091 -7.635 1.00 86.06 171 ASN A C 1
ATOM 1364 O O . ASN A 1 171 ? 7.508 -1.146 -7.378 1.00 86.06 171 ASN A O 1
ATOM 1368 N N . ILE A 1 172 ? 7.510 1.093 -7.422 1.00 87.69 172 ILE A N 1
ATOM 1369 C CA . ILE A 1 172 ? 8.798 1.246 -6.748 1.00 87.69 172 ILE A CA 1
ATOM 1370 C C . ILE A 1 172 ? 8.531 1.901 -5.399 1.00 87.69 172 ILE A C 1
ATOM 1372 O O . ILE A 1 172 ? 8.275 3.102 -5.320 1.00 87.69 172 ILE A O 1
ATOM 1376 N N . LEU A 1 173 ? 8.582 1.101 -4.338 1.00 86.50 173 LEU A N 1
ATOM 1377 C CA . LEU A 1 173 ? 8.320 1.552 -2.974 1.00 86.50 173 LEU A CA 1
ATOM 1378 C C . LEU A 1 173 ? 9.636 1.798 -2.234 1.00 86.50 173 LEU A C 1
ATOM 1380 O O . LEU A 1 173 ? 10.623 1.082 -2.426 1.00 86.50 173 LEU A O 1
ATOM 1384 N N . LEU A 1 174 ? 9.668 2.810 -1.372 1.00 87.19 174 LEU A N 1
ATOM 1385 C CA . LEU A 1 174 ? 10.853 3.117 -0.573 1.00 87.19 174 LEU A CA 1
ATOM 1386 C C . LEU A 1 174 ? 10.911 2.245 0.679 1.00 87.19 174 LEU A C 1
ATOM 1388 O O . LEU A 1 174 ? 9.929 2.102 1.402 1.00 87.19 174 LEU A O 1
ATOM 1392 N N . GLY A 1 175 ? 12.084 1.700 0.990 1.00 84.06 175 GLY A N 1
ATOM 1393 C CA . GLY A 1 175 ? 12.318 1.029 2.262 1.00 84.06 175 GLY A CA 1
ATOM 1394 C C . GLY A 1 175 ? 12.098 1.956 3.462 1.00 84.06 175 GLY A C 1
ATOM 1395 O O . GLY A 1 175 ? 12.251 3.176 3.379 1.00 84.06 175 GLY A O 1
ATOM 1396 N N . ILE A 1 176 ? 11.792 1.363 4.611 1.00 79.38 176 ILE A N 1
ATOM 1397 C CA . ILE A 1 176 ? 11.673 2.087 5.876 1.00 79.38 176 ILE A CA 1
ATOM 1398 C C . ILE A 1 176 ? 13.002 1.979 6.623 1.00 79.38 176 ILE A C 1
ATOM 1400 O O . ILE A 1 176 ? 13.452 0.881 6.938 1.00 79.38 176 ILE A O 1
ATOM 1404 N N . LYS A 1 177 ? 13.648 3.119 6.895 1.00 78.44 177 LYS A N 1
ATOM 1405 C CA . LYS A 1 177 ? 14.882 3.168 7.708 1.00 78.44 177 LYS A CA 1
ATOM 1406 C C . LYS A 1 177 ? 14.602 3.264 9.202 1.00 78.44 177 LYS A C 1
ATOM 1408 O O . LYS A 1 177 ? 15.334 2.694 10.001 1.00 78.44 177 LYS A O 1
ATOM 1413 N N . ASP A 1 178 ? 13.571 4.019 9.565 1.00 78.88 178 ASP A N 1
ATOM 1414 C CA . ASP A 1 178 ? 13.189 4.256 10.952 1.00 78.88 178 ASP A CA 1
ATOM 1415 C C . ASP A 1 178 ? 11.886 3.521 11.264 1.00 78.88 178 ASP A C 1
ATOM 1417 O O . ASP A 1 178 ? 10.806 3.961 10.876 1.00 78.88 178 ASP A O 1
ATOM 1421 N N . ASN A 1 179 ? 11.982 2.420 12.010 1.00 74.25 179 ASN A N 1
ATOM 1422 C CA . ASN A 1 179 ? 10.826 1.625 12.424 1.00 74.25 179 ASN A CA 1
ATOM 1423 C C . ASN A 1 179 ? 9.852 2.402 13.336 1.00 74.25 179 ASN A C 1
ATOM 1425 O O . ASN A 1 179 ? 8.714 1.958 13.522 1.00 74.25 179 ASN A O 1
ATOM 1429 N N . SER A 1 180 ? 10.236 3.574 13.869 1.00 78.94 180 SER A N 1
ATOM 1430 C CA . SER A 1 180 ? 9.322 4.438 14.629 1.00 78.94 180 SER A CA 1
ATOM 1431 C C . SER A 1 180 ? 8.097 4.856 13.811 1.00 78.94 180 SER A C 1
ATOM 1433 O O . SER A 1 180 ? 7.022 5.027 14.388 1.00 78.94 180 SER A O 1
ATOM 1435 N N . VAL A 1 181 ? 8.211 4.942 12.476 1.00 77.50 181 VAL A N 1
ATOM 1436 C CA . VAL A 1 181 ? 7.079 5.285 11.593 1.00 77.50 181 VAL A CA 1
ATOM 1437 C C . VAL A 1 181 ? 5.946 4.266 11.693 1.00 77.50 181 VAL A C 1
ATOM 1439 O O . VAL A 1 181 ? 4.777 4.634 11.643 1.00 77.50 181 VAL A O 1
ATOM 1442 N N . LEU A 1 182 ? 6.282 2.995 11.915 1.00 81.12 182 LEU A N 1
ATOM 1443 C CA . LEU A 1 182 ? 5.312 1.910 12.027 1.00 81.12 182 LEU A CA 1
ATOM 1444 C C . LEU A 1 182 ? 4.591 1.955 13.381 1.00 81.12 182 LEU A C 1
ATOM 1446 O O . LEU A 1 182 ? 3.394 1.700 13.468 1.00 81.12 182 LEU A O 1
ATOM 1450 N N . SER A 1 183 ? 5.310 2.344 14.439 1.00 80.25 183 SER A N 1
ATOM 1451 C CA . SER A 1 183 ? 4.720 2.540 15.771 1.00 80.25 183 SER A CA 1
ATOM 1452 C C . SER A 1 183 ? 3.815 3.776 15.805 1.00 80.25 183 SER A C 1
ATOM 1454 O O . SER A 1 183 ? 2.755 3.750 16.425 1.00 80.25 183 SER A O 1
ATOM 1456 N N . LYS A 1 184 ? 4.204 4.849 15.104 1.00 84.88 184 LYS A N 1
ATOM 1457 C CA . LYS A 1 184 ? 3.372 6.046 14.908 1.00 84.88 184 LYS A CA 1
ATOM 1458 C C . LYS A 1 184 ? 2.110 5.726 14.113 1.00 84.88 184 LYS A C 1
ATOM 1460 O O . LYS A 1 184 ? 1.048 6.207 14.482 1.00 84.88 184 LYS A O 1
ATOM 1465 N N . PHE A 1 185 ? 2.211 4.895 13.074 1.00 85.62 185 PHE A N 1
ATOM 1466 C CA . PHE A 1 185 ? 1.049 4.413 12.328 1.00 85.62 185 PHE A CA 1
ATOM 1467 C C . PHE A 1 185 ? 0.069 3.664 13.239 1.00 85.62 185 PHE A C 1
ATOM 1469 O O . PHE A 1 185 ? -1.113 3.994 13.259 1.00 85.62 185 PHE A O 1
ATOM 1476 N N . GLU A 1 186 ? 0.567 2.692 14.017 1.00 86.06 186 GLU A N 1
ATOM 1477 C CA . GLU A 1 186 ? -0.251 1.920 14.966 1.00 86.06 186 GLU A CA 1
ATOM 1478 C C . GLU A 1 186 ? -0.976 2.847 15.948 1.00 86.06 186 GLU A C 1
ATOM 1480 O O . GLU A 1 186 ? -2.179 2.717 16.158 1.00 86.06 186 GLU A O 1
ATOM 1485 N N . GLN A 1 187 ? -0.247 3.792 16.543 1.00 89.12 187 GLN A N 1
ATOM 1486 C CA . GLN A 1 187 ? -0.812 4.707 17.527 1.00 89.12 187 GLN A CA 1
ATOM 1487 C C . GLN A 1 187 ? -1.816 5.682 16.896 1.00 89.12 187 GLN A C 1
ATOM 1489 O O . GLN A 1 187 ? -2.874 5.907 17.470 1.00 89.12 187 GLN A O 1
ATOM 1494 N N . ALA A 1 188 ? -1.546 6.186 15.691 1.00 90.75 188 ALA A N 1
ATOM 1495 C CA . ALA A 1 188 ? -2.445 7.100 14.994 1.00 90.75 188 ALA A CA 1
ATOM 1496 C C . ALA A 1 188 ? -3.788 6.451 14.630 1.00 90.75 188 ALA A C 1
ATOM 1498 O O . ALA A 1 188 ? -4.809 7.130 14.670 1.00 90.75 188 ALA A O 1
ATOM 1499 N N . GLU A 1 189 ? -3.809 5.154 14.304 1.00 90.12 189 GLU A N 1
ATOM 1500 C CA . GLU A 1 189 ? -5.070 4.437 14.071 1.00 90.12 189 GLU A CA 1
ATOM 1501 C C . GLU A 1 189 ? -5.880 4.231 15.357 1.00 90.12 189 GLU A C 1
ATOM 1503 O O . GLU A 1 189 ? -7.106 4.186 15.322 1.00 90.12 189 GLU A O 1
ATOM 1508 N N . VAL A 1 190 ? -5.207 4.130 16.502 1.00 91.19 190 VAL A N 1
ATOM 1509 C CA . VAL A 1 190 ? -5.866 4.032 17.810 1.00 91.19 190 VAL A CA 1
ATOM 1510 C C . VAL A 1 190 ? -6.417 5.385 18.249 1.00 91.19 190 VAL A C 1
ATOM 1512 O O . VAL A 1 190 ? -7.520 5.443 18.783 1.00 91.19 190 VAL A O 1
ATOM 1515 N N . ASP A 1 191 ? -5.660 6.458 18.036 1.00 94.88 191 ASP A N 1
ATOM 1516 C CA . ASP A 1 191 ? -6.035 7.796 18.496 1.00 94.88 191 ASP A CA 1
ATOM 1517 C C . ASP A 1 191 ? -7.093 8.436 17.589 1.00 94.88 191 ASP A C 1
ATOM 1519 O O . ASP A 1 191 ? -7.978 9.143 18.066 1.00 94.88 191 ASP A O 1
ATOM 1523 N N . MET A 1 192 ? -7.010 8.183 16.282 1.00 94.69 192 MET A N 1
ATOM 1524 C CA . MET A 1 192 ? -7.890 8.768 15.275 1.00 94.69 192 MET A CA 1
ATOM 1525 C C . MET A 1 192 ? -8.173 7.735 14.178 1.00 94.69 192 MET A C 1
ATOM 1527 O O . MET A 1 192 ? -7.477 7.740 13.162 1.00 94.69 192 MET A O 1
ATOM 1531 N N . PRO A 1 193 ? -9.153 6.834 14.365 1.00 95.75 193 PRO A N 1
ATOM 1532 C CA . PRO A 1 193 ? -9.454 5.767 13.412 1.00 95.75 193 PRO A CA 1
ATOM 1533 C C . PRO A 1 193 ? -9.766 6.290 12.005 1.00 95.75 193 PRO A C 1
ATOM 1535 O O . PRO A 1 193 ? -10.451 7.303 11.861 1.00 95.75 193 PRO A O 1
ATOM 1538 N N . VAL A 1 194 ? -9.304 5.597 10.955 1.00 95.94 194 VAL A N 1
ATOM 1539 C CA . VAL A 1 194 ? -9.596 6.040 9.577 1.00 95.94 194 VAL A CA 1
ATOM 1540 C C . VAL A 1 194 ? -11.094 5.965 9.252 1.00 95.94 194 VAL A C 1
ATOM 1542 O O . VAL A 1 194 ? -11.773 5.036 9.730 1.00 95.94 194 VAL A O 1
ATOM 1545 N N . PRO A 1 195 ? -11.595 6.867 8.379 1.00 96.50 195 PRO A N 1
ATOM 1546 C CA . PRO A 1 195 ? -12.930 6.749 7.813 1.00 96.50 195 PRO A CA 1
ATOM 1547 C C . PRO A 1 195 ? -13.112 5.413 7.092 1.00 96.50 195 PRO A C 1
ATOM 1549 O O . PRO A 1 195 ? -12.169 4.849 6.519 1.00 96.50 195 PRO A O 1
ATOM 1552 N N . ARG A 1 196 ? -14.336 4.889 7.132 1.00 95.69 196 ARG A N 1
ATOM 1553 C CA . ARG A 1 196 ? -14.651 3.580 6.549 1.00 95.69 196 ARG A CA 1
ATOM 1554 C C . ARG A 1 196 ? -16.083 3.504 6.043 1.00 95.69 196 ARG A C 1
ATOM 1556 O O . ARG A 1 196 ? -16.989 4.144 6.575 1.00 95.69 196 ARG A O 1
ATOM 1563 N N . LYS A 1 197 ? -16.271 2.681 5.019 1.00 93.88 197 LYS A N 1
ATOM 1564 C CA . LYS A 1 197 ? -17.566 2.303 4.464 1.00 93.88 197 LYS A CA 1
ATOM 1565 C C . LYS A 1 197 ? -17.960 0.955 5.055 1.00 93.88 197 LYS A C 1
ATOM 1567 O O . LYS A 1 197 ? -17.215 -0.014 4.919 1.00 93.88 197 LYS A O 1
ATOM 1572 N N . THR A 1 198 ? -19.128 0.885 5.682 1.00 90.75 198 THR A N 1
ATOM 1573 C CA . THR A 1 198 ? -19.689 -0.370 6.196 1.00 90.75 198 THR A CA 1
ATOM 1574 C C . THR A 1 198 ? -20.768 -0.870 5.245 1.00 90.75 198 THR A C 1
ATOM 1576 O O . THR A 1 198 ? -21.747 -0.174 4.989 1.00 90.75 198 THR A O 1
ATOM 1579 N N . LEU A 1 199 ? -20.567 -2.073 4.716 1.00 87.50 199 LEU A N 1
ATOM 1580 C CA . LEU A 1 199 ? -21.507 -2.813 3.878 1.00 87.50 199 LEU A CA 1
ATOM 1581 C C . LEU A 1 199 ? -21.989 -4.055 4.639 1.00 87.50 199 LEU A C 1
ATOM 1583 O O . LEU A 1 199 ? -21.405 -4.440 5.650 1.00 87.50 199 LEU A O 1
ATOM 1587 N N . GLU A 1 200 ? -23.034 -4.709 4.135 1.00 86.19 200 GLU A N 1
ATOM 1588 C CA . GLU A 1 200 ? -23.635 -5.885 4.782 1.00 86.19 200 GLU A CA 1
ATOM 1589 C C . GLU A 1 200 ? -22.628 -7.030 4.998 1.00 86.19 200 GLU A C 1
ATOM 1591 O O . GLU A 1 200 ? -22.628 -7.674 6.044 1.00 86.19 200 GLU A O 1
ATOM 1596 N N . ASN A 1 201 ? -21.729 -7.255 4.035 1.00 86.56 201 ASN A N 1
ATOM 1597 C CA . ASN A 1 201 ? -20.779 -8.370 4.043 1.00 86.56 201 ASN A CA 1
ATOM 1598 C C . ASN A 1 201 ? -19.307 -7.951 4.192 1.00 86.56 201 ASN A C 1
ATOM 1600 O O . ASN A 1 201 ? -18.432 -8.818 4.216 1.00 86.56 201 ASN A O 1
ATOM 1604 N N . ARG A 1 202 ? -19.002 -6.648 4.259 1.00 89.38 202 ARG A N 1
ATOM 1605 C CA . ARG A 1 202 ? -17.619 -6.162 4.354 1.00 89.38 202 ARG A CA 1
ATOM 1606 C C . ARG A 1 202 ? -17.511 -4.734 4.870 1.00 89.38 202 ARG A C 1
ATOM 1608 O O . ARG A 1 202 ? -18.457 -3.961 4.810 1.00 89.38 202 ARG A O 1
ATOM 1615 N N . THR A 1 203 ? -16.302 -4.365 5.270 1.00 92.69 203 THR A N 1
ATOM 1616 C CA . THR A 1 203 ? -15.938 -2.975 5.548 1.00 92.69 203 THR A CA 1
ATOM 1617 C C . THR A 1 203 ? -14.783 -2.576 4.639 1.00 92.69 203 THR A C 1
ATOM 1619 O O . THR A 1 203 ? -13.774 -3.281 4.592 1.00 92.69 203 THR A O 1
ATOM 1622 N N . THR A 1 204 ? -14.920 -1.455 3.934 1.00 92.81 204 THR A N 1
ATOM 1623 C CA . THR A 1 204 ? -13.836 -0.850 3.148 1.00 92.81 204 THR A CA 1
ATOM 1624 C C . THR A 1 204 ? -13.253 0.305 3.955 1.00 92.81 204 THR A C 1
ATOM 1626 O O . THR A 1 204 ? -13.982 1.184 4.410 1.00 92.81 204 THR A O 1
ATOM 1629 N N . TYR A 1 205 ? -11.942 0.305 4.163 1.00 94.62 205 TYR A N 1
ATOM 1630 C CA . TYR A 1 205 ? -11.240 1.314 4.958 1.00 94.62 205 TYR A CA 1
ATOM 1631 C C . TYR A 1 205 ? -10.429 2.212 4.030 1.00 94.62 205 TYR A C 1
ATOM 1633 O O . TYR A 1 205 ? -9.866 1.708 3.055 1.00 94.62 205 TYR A O 1
ATOM 1641 N N . PHE A 1 206 ? -10.318 3.502 4.352 1.00 95.12 206 PHE A N 1
ATOM 1642 C CA . PHE A 1 206 ? -9.308 4.341 3.707 1.00 95.12 206 PHE A CA 1
ATOM 1643 C C . PHE A 1 206 ? -7.900 3.882 4.082 1.00 95.12 206 PHE A C 1
ATOM 1645 O O . PHE A 1 206 ? -7.637 3.459 5.214 1.00 95.12 206 PHE A O 1
ATOM 1652 N N . SER A 1 207 ? -6.982 3.995 3.130 1.00 91.38 207 SER A N 1
ATOM 1653 C CA . SER A 1 207 ? -5.569 3.748 3.363 1.00 91.38 207 SER A CA 1
ATOM 1654 C C . SER A 1 207 ? -4.990 4.870 4.217 1.00 91.38 207 SER A C 1
ATOM 1656 O O . SER A 1 207 ? -5.178 6.057 3.943 1.00 91.38 207 SER A O 1
ATOM 1658 N N . ARG A 1 208 ? -4.254 4.504 5.267 1.00 89.88 208 ARG A N 1
ATOM 1659 C CA . ARG A 1 208 ? -3.503 5.475 6.061 1.00 89.88 208 ARG A CA 1
ATOM 1660 C C . ARG A 1 208 ? -2.109 5.638 5.447 1.00 89.88 208 ARG A C 1
ATOM 1662 O O . ARG A 1 208 ? -1.412 4.641 5.259 1.00 89.88 208 ARG A O 1
ATOM 1669 N N . PRO A 1 209 ? -1.653 6.868 5.163 1.00 84.31 209 PRO A N 1
ATOM 1670 C CA . PRO A 1 209 ? -0.311 7.075 4.642 1.00 84.31 209 PRO A CA 1
ATOM 1671 C C . PRO A 1 209 ? 0.742 6.779 5.717 1.00 84.31 209 PRO A C 1
ATOM 1673 O O . PRO A 1 209 ? 0.612 7.180 6.877 1.00 84.31 209 PRO A O 1
ATOM 1676 N N . LEU A 1 210 ? 1.822 6.106 5.321 1.00 79.31 210 LEU A N 1
ATOM 1677 C CA . LEU A 1 210 ? 3.027 6.006 6.141 1.00 79.31 210 LEU A CA 1
ATOM 1678 C C . LEU A 1 210 ? 3.828 7.305 6.051 1.00 79.31 210 LEU A C 1
ATOM 1680 O O . LEU A 1 210 ? 3.937 7.914 4.987 1.00 79.31 210 LEU A O 1
ATOM 1684 N N . SER A 1 211 ? 4.433 7.716 7.168 1.00 78.50 211 SER A N 1
ATOM 1685 C CA . SER A 1 211 ? 5.372 8.839 7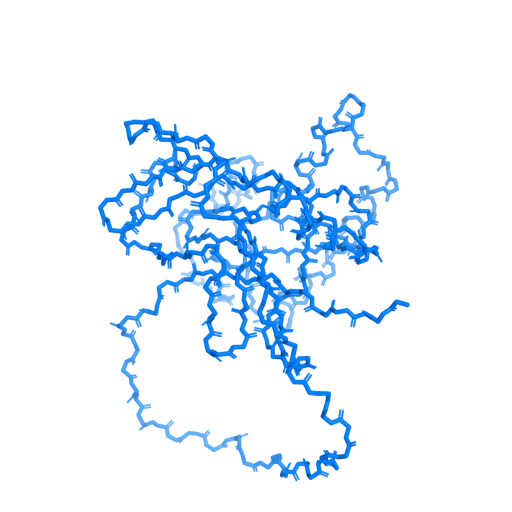.160 1.00 78.50 211 SER A CA 1
ATOM 1686 C C . SER A 1 211 ? 6.515 8.576 6.180 1.00 78.50 211 SER A C 1
ATOM 1688 O O . SER A 1 211 ? 7.028 7.458 6.099 1.00 78.50 211 SER A O 1
ATOM 1690 N N . VAL A 1 212 ? 6.931 9.621 5.460 1.00 77.00 212 VAL A N 1
ATOM 1691 C CA . VAL A 1 212 ? 7.976 9.522 4.437 1.00 77.00 212 VAL A CA 1
ATOM 1692 C C . VAL A 1 212 ? 9.263 8.959 5.042 1.00 77.00 212 VAL A C 1
ATOM 1694 O O . VAL A 1 212 ? 9.792 9.486 6.022 1.00 77.00 212 VAL A O 1
ATOM 1697 N N . SER A 1 213 ? 9.784 7.896 4.432 1.00 76.31 213 SER A N 1
ATOM 1698 C CA . SER A 1 213 ? 11.090 7.327 4.748 1.00 76.31 213 SER A CA 1
ATOM 1699 C C . SER A 1 213 ? 11.892 7.170 3.464 1.00 76.31 213 SER A C 1
ATOM 1701 O O . SER A 1 213 ? 11.402 6.627 2.484 1.00 76.31 213 SER A O 1
ATOM 1703 N N . TYR A 1 214 ? 13.138 7.640 3.469 1.00 80.06 214 TYR A N 1
ATOM 1704 C CA . TYR A 1 214 ? 14.036 7.599 2.311 1.00 80.06 214 TYR A CA 1
ATOM 1705 C C . TYR A 1 214 ? 14.960 6.376 2.378 1.00 80.06 214 TYR A C 1
ATOM 1707 O O . TYR A 1 214 ? 16.196 6.495 2.388 1.00 80.06 214 TYR A O 1
ATOM 1715 N N . GLY A 1 215 ? 14.368 5.193 2.551 1.00 84.69 215 GLY A N 1
ATOM 1716 C CA . GLY A 1 215 ? 15.096 3.931 2.487 1.00 84.69 215 GLY A CA 1
ATOM 1717 C C . GLY A 1 215 ? 15.407 3.500 1.062 1.00 84.69 215 GLY A C 1
ATOM 1718 O O . GLY A 1 215 ? 15.139 4.210 0.095 1.00 84.69 215 GLY A O 1
ATOM 1719 N N . THR A 1 216 ? 16.034 2.333 0.945 1.00 87.38 216 THR A N 1
ATOM 1720 C CA . THR A 1 216 ? 16.412 1.761 -0.348 1.00 87.38 216 THR A CA 1
ATOM 1721 C C . THR A 1 216 ? 15.164 1.529 -1.206 1.00 87.38 216 THR A C 1
ATOM 1723 O O . THR A 1 216 ? 14.219 0.928 -0.699 1.00 87.38 216 THR A O 1
ATOM 1726 N N . PRO A 1 217 ? 15.128 1.985 -2.470 1.00 89.31 217 PRO A N 1
ATOM 1727 C CA . PRO A 1 217 ? 14.025 1.694 -3.383 1.00 89.31 217 PRO A CA 1
ATOM 1728 C C . PRO A 1 217 ? 13.931 0.195 -3.672 1.00 89.31 217 PRO A C 1
ATOM 1730 O O . PRO A 1 217 ? 14.946 -0.447 -3.944 1.00 89.31 217 PRO A O 1
ATOM 1733 N N . VAL A 1 218 ? 12.717 -0.347 -3.639 1.00 86.56 218 VAL A N 1
ATOM 1734 C CA . VAL A 1 218 ? 12.426 -1.764 -3.873 1.00 86.56 218 VAL A CA 1
ATOM 1735 C C . VAL A 1 218 ? 11.402 -1.881 -4.996 1.00 86.56 218 VAL A C 1
ATOM 1737 O O . VAL A 1 218 ? 10.338 -1.263 -4.943 1.00 86.56 218 VAL A O 1
ATOM 1740 N N . LEU A 1 219 ? 11.717 -2.689 -6.011 1.00 84.69 219 LEU A N 1
ATOM 1741 C CA . LEU A 1 219 ? 10.771 -3.043 -7.067 1.00 84.69 219 LEU A CA 1
ATOM 1742 C C . LEU A 1 219 ? 9.738 -4.032 -6.515 1.00 84.69 219 LEU A C 1
ATOM 1744 O O . LEU A 1 219 ? 10.097 -5.096 -6.012 1.00 84.69 219 LEU A O 1
ATOM 1748 N N . CYS A 1 220 ? 8.464 -3.666 -6.605 1.00 81.50 220 CYS A N 1
ATOM 1749 C CA . CYS A 1 220 ? 7.353 -4.365 -5.975 1.00 81.50 220 CYS A CA 1
ATOM 1750 C C . CYS A 1 220 ? 6.333 -4.891 -6.992 1.00 81.50 220 CYS A C 1
ATOM 1752 O O . CYS A 1 220 ? 6.405 -4.629 -8.189 1.00 81.50 220 CYS A O 1
ATOM 1754 N N . ASP A 1 221 ? 5.369 -5.646 -6.463 1.00 73.81 221 ASP A N 1
ATOM 1755 C CA . ASP A 1 221 ? 4.152 -6.114 -7.132 1.00 73.81 221 ASP A CA 1
ATOM 1756 C C . ASP A 1 221 ? 4.340 -6.919 -8.420 1.00 73.81 221 ASP A C 1
ATOM 1758 O O . ASP A 1 221 ? 3.961 -6.480 -9.497 1.00 73.81 221 ASP A O 1
ATOM 1762 N N . LEU A 1 222 ? 4.856 -8.146 -8.330 1.00 72.31 222 LEU A N 1
ATOM 1763 C CA . LEU A 1 222 ? 4.965 -9.107 -9.443 1.00 72.31 222 LEU A CA 1
ATOM 1764 C C . LEU A 1 222 ? 3.617 -9.663 -9.962 1.00 72.31 222 LEU A C 1
ATOM 1766 O O . LEU A 1 222 ? 3.630 -10.685 -10.639 1.00 72.31 222 LEU A O 1
ATOM 1770 N N . GLY A 1 223 ? 2.475 -9.025 -9.672 1.00 68.94 223 GLY A N 1
ATOM 1771 C CA . GLY A 1 223 ? 1.149 -9.514 -10.078 1.00 68.94 223 GLY A CA 1
ATOM 1772 C C . GLY A 1 223 ? 0.979 -9.682 -11.591 1.00 68.94 223 GLY A C 1
ATOM 1773 O O . GL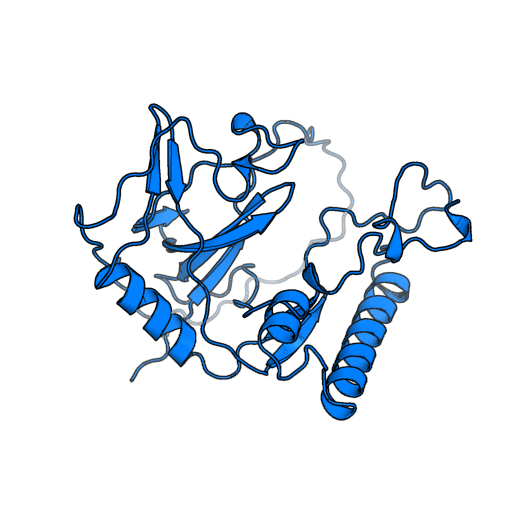Y A 1 223 ? 0.348 -10.638 -12.025 1.00 68.94 223 GLY A O 1
ATOM 1774 N N . GLU A 1 224 ? 1.617 -8.815 -12.378 1.00 74.50 224 GLU A N 1
ATOM 1775 C CA . GLU A 1 224 ? 1.584 -8.864 -13.847 1.00 74.50 224 GLU A CA 1
ATOM 1776 C C . GLU A 1 224 ? 2.794 -9.585 -14.464 1.00 74.50 224 GLU A C 1
ATOM 1778 O O . GLU A 1 224 ? 2.887 -9.729 -15.687 1.00 74.50 224 GLU A O 1
ATOM 1783 N N . ALA A 1 225 ? 3.753 -10.024 -13.640 1.00 79.25 225 ALA A N 1
ATOM 1784 C CA . ALA A 1 225 ? 5.007 -10.593 -14.117 1.00 79.25 225 ALA A CA 1
ATOM 1785 C C . ALA A 1 225 ? 4.787 -11.912 -14.871 1.00 79.25 225 ALA A C 1
ATOM 1787 O O . ALA A 1 225 ? 3.903 -12.707 -14.548 1.00 79.25 225 ALA A O 1
ATOM 1788 N N . ARG A 1 226 ? 5.626 -12.164 -15.877 1.00 79.44 226 ARG A N 1
ATOM 1789 C CA . ARG A 1 226 ? 5.491 -13.323 -16.769 1.00 79.44 226 ARG A CA 1
ATOM 1790 C C . ARG A 1 226 ? 6.742 -14.180 -16.732 1.00 79.44 226 ARG A C 1
ATOM 1792 O O . ARG A 1 226 ? 7.841 -13.660 -16.605 1.00 79.44 226 ARG A O 1
ATOM 1799 N N . LEU A 1 227 ? 6.594 -15.491 -16.893 1.00 80.94 227 LEU A N 1
ATOM 1800 C CA . LEU A 1 227 ? 7.750 -16.365 -17.095 1.00 80.94 227 LEU A CA 1
ATOM 1801 C C . LEU A 1 227 ? 8.404 -16.049 -18.447 1.00 80.94 227 LEU A C 1
ATOM 1803 O O . LEU A 1 227 ? 7.709 -15.838 -19.445 1.00 80.94 227 LEU A O 1
ATOM 1807 N N . GLY A 1 228 ? 9.734 -16.031 -18.478 1.00 67.94 228 GLY A N 1
ATOM 1808 C CA . GLY A 1 228 ? 10.581 -15.740 -19.635 1.00 67.94 228 GLY A CA 1
ATOM 1809 C C . GLY A 1 228 ? 10.582 -16.857 -20.678 1.00 67.94 228 GLY A C 1
ATOM 1810 O O . GLY A 1 228 ? 11.623 -17.399 -21.022 1.00 67.94 228 GLY A O 1
ATOM 1811 N N . THR A 1 229 ? 9.401 -17.236 -21.157 1.00 72.19 229 THR A N 1
ATOM 1812 C CA . THR A 1 229 ? 9.207 -18.177 -22.264 1.00 72.19 229 THR A CA 1
ATOM 1813 C C . THR A 1 229 ? 8.916 -17.414 -23.553 1.00 72.19 229 THR A C 1
ATOM 1815 O O . THR A 1 229 ? 8.210 -16.410 -23.518 1.00 72.19 229 THR A O 1
ATOM 1818 N N . ASN A 1 230 ? 9.345 -17.939 -24.699 1.00 60.38 230 ASN A N 1
ATOM 1819 C CA . ASN A 1 230 ? 9.326 -17.253 -26.004 1.00 60.38 230 ASN A CA 1
ATOM 1820 C C . ASN A 1 230 ? 7.928 -16.929 -26.592 1.00 60.38 230 ASN A C 1
ATOM 1822 O O . ASN A 1 230 ? 7.846 -16.423 -27.703 1.00 60.38 230 ASN A O 1
ATOM 1826 N N . ASN A 1 231 ? 6.830 -17.218 -25.884 1.00 62.31 231 ASN A N 1
ATOM 1827 C CA . ASN A 1 231 ? 5.456 -17.162 -26.404 1.00 62.31 231 ASN A CA 1
ATOM 1828 C C . ASN A 1 231 ? 4.511 -16.246 -25.597 1.00 62.31 231 ASN A C 1
ATOM 1830 O O . ASN A 1 231 ? 3.311 -16.510 -25.507 1.00 62.31 231 ASN A O 1
ATOM 1834 N N . GLN A 1 232 ? 5.018 -15.163 -25.001 1.00 64.19 232 GLN A N 1
ATOM 1835 C CA . GLN A 1 232 ? 4.162 -14.219 -24.275 1.00 64.19 232 GLN A CA 1
ATOM 1836 C C . GLN A 1 232 ? 3.352 -13.344 -25.247 1.00 64.19 232 GLN A C 1
ATOM 1838 O O . GLN A 1 232 ? 3.916 -12.639 -26.075 1.00 64.19 232 GLN A O 1
ATOM 1843 N N . LYS A 1 233 ? 2.017 -13.395 -25.143 1.00 64.88 233 LYS A N 1
ATOM 1844 C CA . LYS A 1 233 ? 1.068 -12.576 -25.922 1.00 64.88 233 LYS A CA 1
ATOM 1845 C C . LYS A 1 233 ? 0.137 -11.794 -24.998 1.00 64.88 233 LYS A C 1
ATOM 1847 O O . LYS A 1 233 ? -0.139 -12.241 -23.883 1.00 64.88 233 LYS A O 1
ATOM 1852 N N . GLY A 1 234 ? -0.399 -10.679 -25.476 1.00 66.56 234 GLY A N 1
ATOM 1853 C CA . GLY A 1 234 ? -1.413 -9.886 -24.777 1.00 66.56 234 GLY A CA 1
ATOM 1854 C C . GLY A 1 234 ? -0.908 -8.517 -24.336 1.00 66.56 234 GLY A C 1
ATOM 1855 O O . GLY A 1 234 ? 0.270 -8.212 -24.479 1.00 66.56 234 GLY A O 1
ATOM 1856 N N . ASP A 1 235 ? -1.831 -7.720 -23.809 1.00 68.56 235 ASP A N 1
ATOM 1857 C CA . ASP A 1 235 ? -1.577 -6.344 -23.395 1.00 68.56 235 ASP A CA 1
ATOM 1858 C C . ASP A 1 235 ? -0.670 -6.321 -22.155 1.00 68.56 235 ASP A C 1
ATOM 1860 O O . ASP A 1 235 ? -0.992 -6.920 -21.125 1.00 68.56 235 ASP A O 1
ATOM 1864 N N . ILE A 1 236 ? 0.510 -5.716 -22.288 1.00 70.81 236 ILE A N 1
ATOM 1865 C CA . ILE A 1 236 ? 1.506 -5.569 -21.223 1.00 70.81 236 ILE A CA 1
ATOM 1866 C C . ILE A 1 236 ? 2.079 -4.161 -21.253 1.00 70.81 236 ILE A C 1
ATOM 1868 O O . ILE A 1 236 ? 2.160 -3.540 -22.311 1.00 70.81 236 ILE A O 1
ATOM 1872 N N . MET A 1 237 ? 2.546 -3.714 -20.089 1.00 68.31 237 MET A N 1
ATOM 1873 C CA . MET A 1 237 ? 3.070 -2.376 -19.828 1.00 68.31 237 MET A CA 1
ATOM 1874 C C . MET A 1 237 ? 2.020 -1.259 -19.942 1.00 68.31 237 MET A C 1
ATOM 1876 O O . MET A 1 237 ? 1.258 -1.211 -20.914 1.00 68.31 237 MET A O 1
ATOM 1880 N N . PRO A 1 238 ? 1.993 -0.319 -18.978 1.00 71.56 238 PRO A N 1
ATOM 1881 C CA . PRO A 1 238 ? 1.182 0.889 -19.098 1.00 71.56 238 PRO A CA 1
ATOM 1882 C C . PRO A 1 238 ? 1.614 1.704 -20.319 1.00 71.56 238 PRO A C 1
ATOM 1884 O O . PRO A 1 238 ? 2.804 1.744 -20.624 1.00 71.56 238 PRO A O 1
ATOM 1887 N N . ASP A 1 239 ? 0.678 2.395 -20.970 1.00 74.94 239 ASP A N 1
ATOM 1888 C CA . ASP A 1 239 ? 0.887 3.055 -22.270 1.00 74.94 239 ASP A CA 1
ATOM 1889 C C . ASP A 1 239 ? 2.173 3.893 -22.358 1.00 74.94 239 ASP A C 1
ATOM 1891 O O . ASP A 1 239 ? 2.964 3.723 -23.282 1.00 74.94 239 ASP A O 1
ATOM 1895 N N . ILE A 1 240 ? 2.438 4.760 -21.374 1.00 82.44 240 ILE A N 1
ATOM 1896 C CA . ILE A 1 240 ? 3.622 5.643 -21.381 1.00 82.44 240 ILE A CA 1
ATOM 1897 C C . ILE A 1 240 ? 4.947 4.919 -21.095 1.00 82.44 240 ILE A C 1
ATOM 1899 O O . ILE A 1 240 ? 6.016 5.487 -21.309 1.00 82.44 240 ILE A O 1
ATOM 1903 N N . TYR A 1 241 ? 4.884 3.689 -20.585 1.00 80.50 241 TYR A N 1
ATOM 1904 C CA . TYR A 1 241 ? 6.040 2.847 -20.261 1.00 80.50 241 TYR A CA 1
ATOM 1905 C C . TYR A 1 241 ? 6.144 1.633 -21.189 1.00 80.50 241 TYR A C 1
ATOM 1907 O O . TYR A 1 241 ? 6.998 0.770 -20.981 1.00 80.50 241 TYR A O 1
ATOM 1915 N N . ARG A 1 242 ? 5.271 1.548 -22.198 1.00 81.00 242 ARG A N 1
ATOM 1916 C CA . ARG A 1 242 ? 5.223 0.438 -23.137 1.00 81.00 242 ARG A CA 1
ATOM 1917 C C . ARG A 1 242 ? 6.418 0.490 -24.072 1.00 81.00 242 ARG A C 1
ATOM 1919 O O . ARG A 1 242 ? 6.662 1.492 -24.740 1.00 81.00 242 ARG A O 1
ATOM 1926 N N . ALA A 1 243 ? 7.164 -0.607 -24.106 1.00 80.75 243 ALA A N 1
ATOM 1927 C CA . ALA A 1 243 ? 8.267 -0.763 -25.035 1.00 80.75 243 ALA A CA 1
ATOM 1928 C C . ALA A 1 243 ? 7.740 -0.839 -26.486 1.00 80.75 243 ALA A C 1
ATOM 1930 O O . ALA A 1 243 ? 6.662 -1.398 -26.715 1.00 80.75 243 ALA A O 1
ATOM 1931 N N . PRO A 1 244 ? 8.468 -0.281 -27.467 1.00 80.00 244 PRO A N 1
ATOM 1932 C CA . PRO A 1 244 ? 8.006 -0.189 -28.851 1.00 80.00 244 PRO A CA 1
ATOM 1933 C C . PRO A 1 244 ? 7.765 -1.551 -29.510 1.00 80.00 244 PRO A C 1
ATOM 1935 O O . PRO A 1 244 ? 6.903 -1.651 -30.369 1.00 80.00 244 PRO A O 1
ATOM 1938 N N . GLU A 1 245 ? 8.475 -2.604 -29.105 1.00 78.50 245 GLU A N 1
ATOM 1939 C CA . GLU A 1 245 ? 8.297 -3.969 -29.616 1.00 78.50 245 GLU A CA 1
ATOM 1940 C C . GLU A 1 245 ? 6.971 -4.637 -29.206 1.00 78.50 245 GLU A C 1
ATOM 1942 O O . GLU A 1 245 ? 6.662 -5.733 -29.674 1.00 78.50 245 GLU A O 1
ATOM 1947 N N . VAL A 1 246 ? 6.203 -4.006 -28.314 1.00 76.94 246 VAL A N 1
ATOM 1948 C CA . VAL A 1 246 ? 4.877 -4.476 -27.878 1.00 76.94 246 VAL A CA 1
ATOM 1949 C C . VAL A 1 246 ? 3.737 -3.821 -28.668 1.00 76.94 246 VAL A C 1
ATOM 1951 O O . VAL A 1 246 ? 2.598 -4.279 -28.571 1.00 76.94 246 VAL A O 1
ATOM 1954 N N . ILE A 1 247 ? 4.033 -2.785 -29.459 1.00 73.12 247 ILE A N 1
ATOM 1955 C CA . ILE A 1 247 ? 3.088 -2.062 -30.327 1.00 73.12 247 ILE A CA 1
ATOM 1956 C C . ILE A 1 247 ? 3.114 -2.674 -31.731 1.00 73.12 247 ILE A C 1
ATOM 1958 O O . ILE A 1 247 ? 2.013 -2.884 -32.287 1.00 73.12 247 ILE A O 1
#

pLDDT: mean 74.93, std 20.95, range [23.52, 96.5]